Protein AF-A0AAF0E6B7-F1 (afdb_monomer_lite)

Radius of gyration: 55.44 Å; chains: 1; bounding box: 100×35×150 Å

pLDDT: mean 79.68, std 15.63, range [41.47, 98.25]

InterPro domains:
  IPR056790 Ribophorin II, C-terminal domain [PF25147] (157-245)

Sequence (251 aa):
MAARAVLVAVALLLCSIWSVAASLSYDVRDAKLTVSSFDGASRIRKSFDGKASIPSKPELLTLEADDVIKLSFSAVLSNGEKATGDFLPHQAWVVIGDATDKESSESVWPLRLPGACAIASRIASKLSESQRQKAEREDGFLPWPANQHTFQKEPWQSMPPKAVSLLAALAVLGLPWTVLLTIWQRIVKNVRAPKTMVTLFLVSVYALELGALLHWVGVAPWVVFPTMGVVAIGAVLTGRSALTPSLARSA

Secondary structure (DSSP, 8-state):
-HHHHHHHHHHHHHHHTT-------EEEEEEEEEEEETTS-EEEEEEE-SGGGS-SSPPPPP--TTEEEEEEEEEEETTS-B--GGGS-S--EEEE--SS-TTSPPEEEE---TTS---GGGSSS-----HHHHHIIIII-SPPP-PPP-PPPPGGGGSPPHHHHHHHHIIIIIHHHHHHHHHHHHHHTTPPPPPHHHHHHHHHHHHHHHHHHHHHHT--HHHHHHHHHHHHHHHHHHHHHHHSGGGTT--

Structure (mmCIF, N/CA/C/O backbone):
data_AF-A0AAF0E6B7-F1
#
_entry.id   AF-A0AAF0E6B7-F1
#
loop_
_atom_site.group_PDB
_atom_site.id
_atom_site.type_symbol
_atom_site.label_atom_id
_atom_site.label_alt_id
_atom_site.label_comp_id
_atom_site.label_asym_id
_atom_site.label_entity_id
_atom_site.label_seq_id
_atom_site.pdbx_PDB_ins_code
_atom_site.Cartn_x
_atom_site.Cartn_y
_atom_site.Cartn_z
_atom_site.occupancy
_atom_site.B_iso_or_equiv
_atom_site.auth_seq_id
_atom_site.auth_comp_id
_atom_site.auth_asym_id
_atom_site.auth_atom_id
_atom_site.pdbx_PDB_model_num
ATOM 1 N N . MET A 1 1 ? 0.253 -1.478 -98.242 1.00 54.31 1 MET A N 1
ATOM 2 C CA . MET A 1 1 ? 1.702 -1.792 -98.318 1.00 54.31 1 MET A CA 1
ATOM 3 C C . MET A 1 1 ? 2.607 -0.631 -97.890 1.00 54.31 1 MET A C 1
ATOM 5 O O . MET A 1 1 ? 3.608 -0.903 -97.246 1.00 54.31 1 MET A O 1
ATOM 9 N N . ALA A 1 2 ? 2.245 0.637 -98.132 1.00 55.81 2 ALA A N 1
ATOM 10 C CA . ALA A 1 2 ? 3.066 1.801 -97.761 1.00 55.81 2 ALA A CA 1
ATOM 11 C C . ALA A 1 2 ? 3.374 1.942 -96.249 1.00 55.81 2 ALA A C 1
ATOM 13 O O . ALA A 1 2 ? 4.504 2.240 -95.882 1.00 55.81 2 ALA A O 1
ATOM 14 N N . ALA A 1 3 ? 2.420 1.645 -95.357 1.00 53.09 3 ALA A N 1
ATOM 15 C CA . ALA A 1 3 ? 2.616 1.804 -93.907 1.00 53.09 3 ALA A CA 1
ATOM 16 C C . ALA A 1 3 ? 3.689 0.870 -93.306 1.00 53.09 3 ALA A C 1
ATOM 18 O O . ALA A 1 3 ? 4.376 1.243 -92.362 1.00 53.09 3 ALA A O 1
ATOM 19 N N . ARG A 1 4 ? 3.882 -0.328 -93.878 1.00 58.78 4 ARG A N 1
ATOM 20 C CA . ARG A 1 4 ? 4.932 -1.267 -93.443 1.00 58.78 4 ARG A CA 1
ATOM 21 C C . ARG A 1 4 ? 6.325 -0.828 -93.903 1.00 58.78 4 ARG A C 1
ATOM 23 O O . ARG A 1 4 ? 7.284 -1.025 -93.170 1.00 58.78 4 ARG A O 1
ATOM 30 N N . ALA A 1 5 ? 6.425 -0.192 -95.071 1.00 63.62 5 ALA A N 1
ATOM 31 C CA . ALA A 1 5 ? 7.688 0.334 -95.585 1.00 63.62 5 ALA A CA 1
ATOM 32 C C . ALA A 1 5 ? 8.184 1.541 -94.769 1.00 63.62 5 ALA A C 1
ATOM 34 O O . ALA A 1 5 ? 9.372 1.630 -94.475 1.00 63.62 5 ALA A O 1
ATOM 35 N N . VAL A 1 6 ? 7.276 2.421 -94.329 1.00 65.31 6 VAL A N 1
ATOM 36 C CA . VAL A 1 6 ? 7.622 3.579 -93.485 1.00 65.31 6 VAL A CA 1
ATOM 37 C C . VAL A 1 6 ? 8.095 3.141 -92.096 1.00 65.31 6 VAL A C 1
ATOM 39 O O . VAL A 1 6 ? 9.065 3.685 -91.582 1.00 65.31 6 VAL A O 1
ATOM 42 N N . LEU A 1 7 ? 7.474 2.115 -91.507 1.00 65.25 7 LEU A N 1
ATOM 43 C CA . LEU A 1 7 ? 7.840 1.630 -90.172 1.00 65.25 7 LEU A CA 1
ATOM 44 C C . LEU A 1 7 ? 9.206 0.917 -90.167 1.00 65.25 7 LEU A C 1
ATOM 46 O O . LEU A 1 7 ? 9.991 1.106 -89.242 1.00 65.25 7 LEU A O 1
ATOM 50 N N . VAL A 1 8 ? 9.533 0.178 -91.235 1.00 70.12 8 VAL A N 1
ATOM 51 C CA . VAL A 1 8 ? 10.868 -0.421 -91.426 1.00 70.12 8 VAL A CA 1
ATOM 52 C C . VAL A 1 8 ? 11.924 0.653 -91.708 1.00 70.12 8 VAL A C 1
ATOM 54 O O . VAL A 1 8 ? 13.017 0.582 -91.153 1.00 70.12 8 VAL A O 1
ATOM 57 N N . ALA A 1 9 ? 11.600 1.679 -92.501 1.00 65.88 9 ALA A N 1
ATOM 58 C CA . ALA A 1 9 ? 12.516 2.788 -92.761 1.00 65.88 9 ALA A CA 1
ATOM 59 C C . ALA A 1 9 ? 12.814 3.600 -91.489 1.00 65.88 9 ALA A C 1
ATOM 61 O O . ALA A 1 9 ? 13.973 3.906 -91.233 1.00 65.88 9 ALA A O 1
ATOM 62 N N . VAL A 1 10 ? 11.809 3.884 -90.653 1.00 65.12 10 VAL A N 1
ATOM 63 C CA . VAL A 1 10 ? 11.991 4.596 -89.373 1.00 65.12 10 VAL A CA 1
ATOM 64 C C . VAL A 1 10 ? 12.757 3.742 -88.357 1.00 65.12 10 VAL A C 1
ATOM 66 O O . VAL A 1 10 ? 13.621 4.271 -87.663 1.00 65.12 10 VAL A O 1
ATOM 69 N N . ALA A 1 11 ? 12.523 2.426 -88.307 1.00 62.50 11 ALA A N 1
ATOM 70 C CA . ALA A 1 11 ? 13.298 1.520 -87.455 1.00 62.50 11 ALA A CA 1
ATOM 71 C C . ALA A 1 11 ? 14.774 1.421 -87.889 1.00 62.50 11 ALA A C 1
ATOM 73 O O . ALA A 1 11 ? 15.662 1.435 -87.040 1.00 62.50 11 ALA A O 1
ATOM 74 N N . LEU A 1 12 ? 15.057 1.394 -89.198 1.00 60.84 12 LEU A N 1
ATOM 75 C CA . LEU A 1 12 ? 16.432 1.411 -89.714 1.00 60.84 12 LEU A CA 1
ATOM 76 C C . LEU A 1 12 ? 17.123 2.765 -89.482 1.00 60.84 12 LEU A C 1
ATOM 78 O O . LEU A 1 12 ? 18.307 2.793 -89.148 1.00 60.84 12 LEU A O 1
ATOM 82 N N . LEU A 1 13 ? 16.387 3.877 -89.577 1.00 56.88 13 LEU A N 1
ATOM 83 C CA . LEU A 1 13 ? 16.921 5.217 -89.311 1.00 56.88 13 LEU A CA 1
ATOM 84 C C . LEU A 1 13 ? 17.209 5.413 -87.810 1.00 56.88 13 LEU A C 1
ATOM 86 O O . LEU A 1 13 ? 18.259 5.945 -87.459 1.00 56.88 13 LEU A O 1
ATOM 90 N N . LEU A 1 14 ? 16.367 4.874 -86.920 1.00 54.94 14 LEU A N 1
ATOM 91 C CA . LEU A 1 14 ? 16.604 4.866 -85.468 1.00 54.94 14 LEU A CA 1
ATOM 92 C C . LEU A 1 14 ? 17.754 3.932 -85.048 1.00 54.94 14 LEU A C 1
ATOM 94 O O . LEU A 1 14 ? 18.519 4.293 -84.156 1.00 54.94 14 LEU A O 1
ATOM 98 N N . CYS A 1 15 ? 17.953 2.788 -85.715 1.00 52.72 15 CYS A N 1
ATOM 99 C CA . CYS A 1 15 ? 19.127 1.935 -85.478 1.00 52.72 15 CYS A CA 1
ATOM 100 C C . CYS A 1 15 ? 20.440 2.569 -85.967 1.00 52.72 15 CYS A C 1
ATOM 102 O O . CYS A 1 15 ? 21.490 2.307 -85.385 1.00 52.72 15 CYS A O 1
ATOM 104 N N . SER A 1 16 ? 20.404 3.431 -86.989 1.00 49.78 16 SER A N 1
ATOM 105 C CA . SER A 1 16 ? 21.610 4.100 -87.501 1.00 49.78 16 SER A CA 1
ATOM 106 C C . SER A 1 16 ? 22.120 5.255 -86.622 1.00 49.78 16 SER A C 1
ATOM 108 O O . SER A 1 16 ? 23.278 5.645 -86.742 1.00 49.78 16 SER A O 1
ATOM 110 N N . ILE A 1 17 ? 21.299 5.770 -85.696 1.00 50.00 17 ILE A N 1
ATOM 111 C CA . ILE A 1 17 ? 21.666 6.891 -84.804 1.00 50.00 17 ILE A CA 1
ATOM 112 C C . ILE A 1 17 ? 22.356 6.400 -83.510 1.00 50.00 17 ILE A C 1
ATOM 114 O O . ILE A 1 17 ? 22.902 7.192 -82.746 1.00 50.00 17 ILE A O 1
ATOM 118 N N . TRP A 1 18 ? 22.420 5.087 -83.270 1.00 43.53 18 TRP A N 1
ATOM 119 C CA . TRP A 1 18 ? 22.999 4.502 -82.050 1.00 43.53 18 TRP A CA 1
ATOM 120 C C . TRP A 1 18 ? 24.371 3.851 -82.222 1.00 43.53 18 TRP A C 1
ATOM 122 O O . TRP A 1 18 ? 24.821 3.094 -81.365 1.00 43.53 18 TRP A O 1
ATOM 132 N N . SER A 1 19 ? 25.077 4.131 -83.314 1.00 47.38 19 SER A N 1
ATOM 133 C CA . SER A 1 19 ? 26.361 3.474 -83.581 1.00 47.38 19 SER A CA 1
ATOM 134 C C . SER A 1 19 ? 27.439 4.426 -84.073 1.00 47.38 19 SER A C 1
ATOM 136 O O . SER A 1 19 ? 28.056 4.157 -85.090 1.00 47.38 19 SER A O 1
ATOM 138 N N . VAL A 1 20 ? 27.719 5.496 -83.322 1.00 46.72 20 VAL A N 1
ATOM 139 C CA . VAL A 1 20 ? 29.074 6.075 -83.256 1.00 46.72 20 VAL A CA 1
ATOM 140 C C . VAL A 1 20 ? 29.310 6.670 -81.862 1.00 46.72 20 VAL A C 1
ATOM 142 O O . VAL A 1 20 ? 29.343 7.879 -81.669 1.00 46.72 20 VAL A O 1
ATOM 145 N N . ALA A 1 21 ? 29.493 5.810 -80.865 1.00 41.47 21 ALA A N 1
ATOM 146 C CA . ALA A 1 21 ? 30.371 6.145 -79.752 1.00 41.47 21 ALA A CA 1
ATOM 147 C C . ALA A 1 21 ? 31.630 5.314 -79.973 1.00 41.47 21 ALA A C 1
ATOM 149 O O . ALA A 1 21 ? 31.697 4.150 -79.587 1.00 41.47 21 ALA A O 1
ATOM 150 N N . ALA A 1 22 ? 32.602 5.883 -80.686 1.00 46.22 22 ALA A N 1
ATOM 151 C CA . ALA A 1 22 ? 33.946 5.338 -80.678 1.00 46.22 22 ALA A CA 1
ATOM 152 C C . ALA A 1 22 ? 34.426 5.406 -79.224 1.00 46.22 22 ALA A C 1
ATOM 154 O O . ALA A 1 22 ? 34.788 6.472 -78.730 1.00 46.22 22 ALA A O 1
ATOM 155 N N . SER A 1 23 ? 34.349 4.286 -78.506 1.00 52.16 23 SER A N 1
ATOM 156 C CA . SER A 1 23 ? 34.924 4.171 -77.175 1.00 52.16 23 SER A CA 1
ATOM 157 C C . SER A 1 23 ? 36.441 4.197 -77.339 1.00 52.16 23 SER A C 1
ATOM 159 O O . SER A 1 23 ? 37.075 3.156 -77.513 1.00 52.16 23 SER A O 1
ATOM 161 N N . LEU A 1 24 ? 37.028 5.392 -77.347 1.00 60.34 24 LEU A N 1
ATOM 162 C CA . LEU A 1 24 ? 38.462 5.556 -77.148 1.00 60.34 24 LEU A CA 1
ATOM 163 C C . LEU A 1 24 ? 38.783 4.921 -75.791 1.00 60.34 24 LEU A C 1
ATOM 165 O O . LEU A 1 24 ? 38.364 5.421 -74.749 1.00 60.34 24 LEU A O 1
ATOM 169 N N . SER A 1 25 ? 39.452 3.767 -75.801 1.00 72.56 25 SER A N 1
ATOM 170 C CA . SER A 1 25 ? 39.858 3.118 -74.558 1.00 72.56 25 SER A CA 1
ATOM 171 C C . SER A 1 25 ? 41.093 3.819 -74.012 1.00 72.56 25 SER A C 1
ATOM 173 O O . SER A 1 25 ? 42.040 4.073 -74.761 1.00 72.56 25 SER A O 1
ATOM 175 N N . TYR A 1 26 ? 41.108 4.071 -72.710 1.00 80.44 26 TYR A N 1
ATOM 176 C CA . TYR A 1 26 ? 42.287 4.559 -72.012 1.00 80.44 26 TYR A CA 1
ATOM 177 C C . TYR A 1 26 ? 43.227 3.405 -71.668 1.00 80.44 26 TYR A C 1
ATOM 179 O O . TYR A 1 26 ? 42.793 2.353 -71.195 1.00 80.44 26 TYR A O 1
ATOM 187 N N . ASP A 1 27 ? 44.515 3.633 -71.870 1.00 84.31 27 ASP A N 1
ATOM 188 C CA . ASP A 1 27 ? 45.605 2.813 -71.364 1.00 84.31 27 ASP A CA 1
ATOM 189 C C . ASP A 1 27 ? 46.471 3.648 -70.408 1.00 84.31 27 ASP A C 1
ATOM 191 O O . ASP A 1 27 ? 46.497 4.881 -70.472 1.00 84.31 27 ASP A O 1
ATOM 195 N N . VAL A 1 28 ? 47.166 2.986 -69.488 1.00 81.81 28 VAL A N 1
ATOM 196 C CA . VAL A 1 28 ? 48.015 3.640 -68.484 1.00 81.81 28 VAL A CA 1
ATOM 197 C C . VAL A 1 28 ? 49.470 3.338 -68.809 1.00 81.81 28 VAL A C 1
ATOM 199 O O . VAL A 1 28 ? 49.849 2.172 -68.875 1.00 81.81 28 VAL A O 1
ATOM 202 N N . ARG A 1 29 ? 50.296 4.377 -68.976 1.00 82.88 29 ARG A N 1
ATOM 203 C CA . ARG A 1 29 ? 51.741 4.256 -69.227 1.00 82.88 29 ARG A CA 1
ATOM 204 C C . ARG A 1 29 ? 52.573 5.032 -68.219 1.00 82.88 29 ARG A C 1
ATOM 206 O O . ARG A 1 29 ? 52.095 5.988 -67.604 1.00 82.88 29 ARG A O 1
ATOM 213 N N . ASP A 1 30 ? 53.835 4.633 -68.086 1.00 82.00 30 ASP A N 1
ATOM 214 C CA . ASP A 1 30 ? 54.820 5.245 -67.189 1.00 82.00 30 ASP A CA 1
ATOM 215 C C . ASP A 1 30 ? 54.347 5.320 -65.724 1.00 82.00 30 ASP A C 1
ATOM 217 O O . ASP A 1 30 ? 54.675 6.268 -65.001 1.00 82.00 30 ASP A O 1
ATOM 221 N N . ALA A 1 31 ? 53.551 4.344 -65.275 1.00 83.12 31 ALA A N 1
ATOM 222 C CA . ALA A 1 31 ? 53.050 4.324 -63.911 1.00 83.12 31 ALA A CA 1
ATOM 223 C C . ALA A 1 31 ? 54.184 3.964 -62.947 1.00 83.12 31 ALA A C 1
ATOM 225 O O . ALA A 1 31 ? 54.844 2.940 -63.075 1.00 83.12 31 ALA A O 1
ATOM 226 N N . LYS A 1 32 ? 54.440 4.826 -61.971 1.00 86.12 32 LYS A N 1
ATOM 227 C CA . LYS A 1 32 ? 55.486 4.672 -60.965 1.00 86.12 32 LYS A CA 1
ATOM 228 C C . LYS A 1 32 ? 54.859 4.843 -59.597 1.00 86.12 32 LYS A C 1
ATOM 230 O O . LYS A 1 32 ? 54.241 5.871 -59.320 1.00 86.12 32 LYS A O 1
ATOM 235 N N . LEU A 1 33 ? 55.041 3.828 -58.765 1.00 85.31 33 LEU A N 1
ATOM 236 C CA . LEU A 1 33 ? 54.675 3.834 -57.361 1.00 85.31 33 LEU A CA 1
ATOM 237 C C . LEU A 1 33 ? 55.960 3.905 -56.543 1.00 85.31 33 LEU A C 1
ATOM 239 O O . LEU A 1 33 ? 56.803 3.008 -56.620 1.00 85.31 33 LEU A O 1
ATOM 243 N N . THR A 1 34 ? 56.099 4.972 -55.771 1.00 85.31 34 THR A N 1
ATOM 244 C CA . THR A 1 34 ? 57.217 5.170 -54.856 1.00 85.31 34 THR A CA 1
ATOM 245 C C . THR A 1 34 ? 56.679 5.322 -53.444 1.00 85.31 34 THR A C 1
ATOM 247 O O . THR A 1 34 ? 55.776 6.122 -53.219 1.00 85.31 34 THR A O 1
ATOM 250 N N . VAL A 1 35 ? 57.255 4.588 -52.501 1.00 85.44 35 VAL A N 1
ATOM 251 C CA . VAL A 1 35 ? 57.046 4.791 -51.066 1.00 85.44 35 VAL A CA 1
ATOM 252 C C . VAL A 1 35 ? 58.354 5.320 -50.499 1.00 85.44 35 VAL A C 1
ATOM 254 O O . VAL A 1 35 ? 59.407 4.688 -50.646 1.00 85.44 35 VAL A O 1
ATOM 257 N N . SER A 1 36 ? 58.305 6.509 -49.917 1.00 85.69 36 SER A N 1
ATOM 258 C CA . SER A 1 36 ? 59.448 7.172 -49.290 1.00 85.69 36 SER A CA 1
ATOM 259 C C . SER A 1 36 ? 59.114 7.516 -47.853 1.00 85.69 36 SER A C 1
ATOM 261 O O . SER A 1 36 ? 58.037 8.042 -47.618 1.00 85.69 36 SER A O 1
ATOM 263 N N . SER A 1 37 ? 60.041 7.300 -46.927 1.00 81.50 37 SER A N 1
ATOM 264 C CA . SER A 1 37 ? 59.898 7.818 -45.563 1.00 81.50 37 SER A CA 1
ATOM 265 C C . SER A 1 37 ? 59.829 9.350 -45.586 1.00 81.50 37 SER A C 1
ATOM 267 O O . SER A 1 37 ? 60.362 9.978 -46.510 1.00 81.50 37 SER A O 1
ATOM 269 N N . PHE A 1 38 ? 59.236 9.956 -44.560 1.00 79.00 38 PHE A N 1
ATOM 270 C CA . PHE A 1 38 ? 59.234 11.406 -44.351 1.00 79.00 38 PHE A CA 1
ATOM 271 C C . PHE A 1 38 ? 60.641 12.033 -44.451 1.00 79.00 38 PHE A C 1
ATOM 273 O O . PHE A 1 38 ? 60.796 13.117 -45.010 1.00 79.00 38 PHE A O 1
ATOM 280 N N . ASP A 1 39 ? 61.679 11.298 -44.038 1.00 77.88 39 ASP A N 1
ATOM 281 C CA . ASP A 1 39 ? 63.090 11.710 -44.120 1.00 77.88 39 ASP A CA 1
ATOM 282 C C . ASP A 1 39 ? 63.664 11.739 -45.556 1.00 77.88 39 ASP A C 1
ATOM 284 O O . ASP A 1 39 ? 64.846 12.012 -45.766 1.00 77.88 39 ASP A O 1
ATOM 288 N N . GLY A 1 40 ? 62.854 11.427 -46.573 1.00 70.56 40 GLY A N 1
ATOM 289 C CA . GLY A 1 40 ? 63.239 11.447 -47.988 1.00 70.56 40 GLY A CA 1
ATOM 290 C C . GLY A 1 40 ? 63.919 10.168 -48.488 1.00 70.56 40 GLY A C 1
ATOM 291 O O . GLY A 1 40 ? 64.207 10.053 -49.682 1.00 70.56 40 GLY A O 1
ATOM 292 N N . ALA A 1 41 ? 64.140 9.178 -47.618 1.00 75.00 41 ALA A N 1
ATOM 293 C CA . ALA A 1 41 ? 64.667 7.874 -48.009 1.00 75.00 41 ALA A CA 1
ATOM 294 C C . ALA A 1 41 ? 63.605 7.068 -48.781 1.00 75.00 41 ALA A C 1
ATOM 296 O O . ALA A 1 41 ? 62.556 6.713 -48.239 1.00 75.00 41 ALA A O 1
ATOM 297 N N . SER A 1 42 ? 63.865 6.758 -50.055 1.00 74.75 42 SER A N 1
ATOM 298 C CA . SER A 1 42 ? 62.984 5.899 -50.855 1.00 74.75 42 SER A CA 1
ATOM 299 C C . SER A 1 42 ? 63.129 4.438 -50.428 1.00 74.75 42 SER A C 1
ATOM 301 O O . SER A 1 42 ? 64.214 3.873 -50.577 1.00 74.75 42 SER A O 1
ATOM 303 N N . ARG A 1 43 ? 62.046 3.817 -49.949 1.00 77.00 43 ARG A N 1
ATOM 304 C CA . ARG A 1 43 ? 62.029 2.408 -49.522 1.00 77.00 43 ARG A CA 1
ATOM 305 C C . ARG A 1 43 ? 61.621 1.469 -50.651 1.00 77.00 43 ARG A C 1
ATOM 307 O O . ARG A 1 43 ? 62.238 0.429 -50.848 1.00 77.00 43 ARG A O 1
ATOM 314 N N . ILE A 1 44 ? 60.591 1.841 -51.412 1.00 81.69 44 ILE A N 1
ATOM 315 C CA . ILE A 1 44 ? 60.036 1.005 -52.482 1.00 81.69 44 ILE A CA 1
ATOM 316 C C . ILE A 1 44 ? 59.850 1.862 -53.726 1.00 81.69 44 ILE A C 1
ATOM 318 O O . ILE A 1 44 ? 59.293 2.955 -53.654 1.00 81.69 44 ILE A O 1
ATOM 322 N N . ARG A 1 45 ? 60.292 1.358 -54.880 1.00 85.06 45 ARG A N 1
ATOM 323 C CA . ARG A 1 45 ? 60.056 1.978 -56.185 1.00 85.06 45 ARG A CA 1
ATOM 324 C C . ARG A 1 45 ? 59.691 0.900 -57.195 1.00 85.06 45 ARG A C 1
ATOM 326 O O . ARG A 1 45 ? 60.517 0.047 -57.505 1.00 85.06 45 ARG A O 1
ATOM 333 N N . LYS A 1 46 ? 58.468 0.955 -57.717 1.00 84.88 46 LYS A N 1
ATOM 334 C CA . LYS A 1 46 ? 57.969 0.049 -58.759 1.00 84.88 46 LYS A CA 1
ATOM 335 C C . LYS A 1 46 ? 57.529 0.857 -59.970 1.00 84.88 46 LYS A C 1
ATOM 337 O O . LYS A 1 46 ? 56.859 1.877 -59.818 1.00 84.88 46 LYS A O 1
ATOM 342 N N . SER A 1 47 ? 57.937 0.423 -61.155 1.00 85.06 47 SER A N 1
ATOM 343 C CA . SER A 1 47 ? 57.571 1.032 -62.434 1.00 85.06 47 SER A CA 1
ATOM 344 C C . SER A 1 47 ? 56.820 0.030 -63.298 1.00 85.06 47 SER A C 1
ATOM 346 O O . SER A 1 47 ? 57.204 -1.134 -63.375 1.00 85.06 47 SER A O 1
ATOM 348 N N . PHE A 1 48 ? 55.771 0.513 -63.948 1.00 84.56 48 PHE A N 1
ATOM 349 C CA . PHE A 1 48 ? 54.856 -0.239 -64.784 1.00 84.56 48 PHE A CA 1
ATOM 350 C C . PHE A 1 48 ? 54.707 0.512 -66.112 1.00 84.56 48 PHE A C 1
ATOM 352 O O . PHE A 1 48 ? 54.217 1.644 -66.150 1.00 84.56 48 PHE A O 1
ATOM 359 N N . ASP A 1 49 ? 55.140 -0.115 -67.202 1.00 77.25 49 ASP A N 1
ATOM 360 C CA . ASP A 1 49 ? 55.198 0.511 -68.530 1.00 77.25 49 ASP A CA 1
ATOM 361 C C . ASP A 1 49 ? 53.896 0.337 -69.337 1.00 77.25 49 ASP A C 1
ATOM 363 O O . ASP A 1 49 ? 53.756 0.878 -70.434 1.00 77.25 49 ASP A O 1
ATOM 367 N N . GLY A 1 50 ? 52.913 -0.387 -68.791 1.00 75.12 50 GLY A N 1
ATOM 368 C CA . GLY A 1 50 ? 51.616 -0.609 -69.432 1.00 75.12 50 GLY A CA 1
ATOM 369 C C . GLY A 1 50 ? 50.692 -1.544 -68.652 1.00 75.12 50 GLY A C 1
ATOM 370 O O . GLY A 1 50 ? 51.124 -2.210 -67.707 1.00 75.12 50 GLY A O 1
ATOM 371 N N . LYS A 1 51 ? 49.435 -1.681 -69.093 1.00 75.25 51 LYS A N 1
ATOM 372 C CA . LYS A 1 51 ? 48.431 -2.580 -68.484 1.00 75.25 51 LYS A CA 1
ATOM 373 C C . LYS A 1 51 ? 48.910 -4.027 -68.295 1.00 75.25 51 LYS A C 1
ATOM 375 O O . LYS A 1 51 ? 48.557 -4.655 -67.306 1.00 75.25 51 LYS A O 1
ATOM 380 N N . ALA A 1 52 ? 49.741 -4.541 -69.203 1.00 73.44 52 ALA A N 1
ATOM 381 C CA . ALA A 1 52 ? 50.297 -5.896 -69.121 1.00 73.44 52 ALA A CA 1
ATOM 382 C C . ALA A 1 52 ? 51.328 -6.084 -67.990 1.00 73.44 52 ALA A C 1
ATOM 384 O O . ALA A 1 52 ? 51.561 -7.207 -67.558 1.00 73.44 52 ALA A O 1
ATOM 385 N N . SER A 1 53 ? 51.943 -4.996 -67.514 1.00 76.31 53 SER A N 1
ATOM 386 C CA . SER A 1 53 ? 52.919 -5.026 -66.414 1.00 76.31 53 SER A CA 1
ATOM 387 C C . SER A 1 53 ? 52.276 -4.900 -65.029 1.00 76.31 53 SER A C 1
ATOM 389 O O . SER A 1 53 ? 52.939 -5.140 -64.023 1.00 76.31 53 SER A O 1
ATOM 391 N N . ILE A 1 54 ? 50.990 -4.541 -64.966 1.00 78.25 54 ILE A N 1
ATOM 392 C CA . ILE A 1 54 ? 50.248 -4.424 -63.711 1.00 78.25 54 ILE A CA 1
ATOM 393 C C . ILE A 1 54 ? 49.823 -5.834 -63.275 1.00 78.25 54 ILE A C 1
ATOM 395 O O . ILE A 1 54 ? 49.159 -6.532 -64.048 1.00 78.25 54 ILE A O 1
ATOM 399 N N . PRO A 1 55 ? 50.182 -6.282 -62.059 1.00 77.44 55 PRO A N 1
ATOM 400 C CA . PRO A 1 55 ? 49.808 -7.608 -61.593 1.00 77.44 55 PRO A CA 1
ATOM 401 C C . PRO A 1 55 ? 48.284 -7.718 -61.462 1.00 77.44 55 PRO A C 1
ATOM 403 O O . PRO A 1 55 ? 47.617 -6.828 -60.941 1.00 77.44 55 PRO A O 1
ATOM 406 N N . SER A 1 56 ? 47.723 -8.840 -61.917 1.00 74.50 56 SER A N 1
ATOM 407 C CA . SER A 1 56 ? 46.279 -9.112 -61.857 1.00 74.50 56 SER A CA 1
ATOM 408 C C . SER A 1 56 ? 45.754 -9.340 -60.435 1.00 74.50 56 SER A C 1
ATOM 410 O O . SER A 1 56 ? 44.546 -9.307 -60.213 1.00 74.50 56 SER A O 1
ATOM 412 N N . LYS A 1 57 ? 46.654 -9.563 -59.470 1.00 77.06 57 LYS A N 1
ATOM 413 C CA . LYS A 1 57 ? 46.356 -9.612 -58.037 1.00 77.06 57 LYS A CA 1
ATOM 414 C C . LYS A 1 57 ? 47.074 -8.456 -57.332 1.00 77.06 57 LYS A C 1
ATOM 416 O O . LYS A 1 57 ? 48.262 -8.266 -57.597 1.00 77.06 57 LYS A O 1
ATOM 421 N N . PRO A 1 58 ? 46.393 -7.712 -56.442 1.00 72.94 58 PRO A N 1
ATOM 422 C CA . PRO A 1 58 ? 47.022 -6.644 -55.677 1.00 72.94 58 PRO A CA 1
ATOM 423 C C . PRO A 1 58 ? 48.078 -7.231 -54.736 1.00 72.94 58 PRO A C 1
ATOM 425 O O . PRO A 1 58 ? 47.846 -8.237 -54.066 1.00 72.94 58 PRO A O 1
ATOM 428 N N . GLU A 1 59 ? 49.252 -6.613 -54.712 1.00 74.88 59 GLU A N 1
ATOM 429 C CA . GLU A 1 59 ? 50.335 -6.985 -53.808 1.00 74.88 59 GLU A CA 1
ATOM 430 C C . GLU A 1 59 ? 50.180 -6.230 -52.487 1.00 74.88 59 GLU A C 1
ATOM 432 O O . GLU A 1 59 ? 49.912 -5.028 -52.485 1.00 74.88 59 GLU A O 1
ATOM 437 N N . LEU A 1 60 ? 50.358 -6.931 -51.366 1.00 75.56 60 LEU A N 1
ATOM 438 C CA . LEU A 1 60 ? 50.287 -6.315 -50.048 1.00 75.56 60 LEU A CA 1
ATOM 439 C C . LEU A 1 60 ? 51.544 -5.477 -49.798 1.00 75.56 60 LEU A C 1
ATOM 441 O O . LEU A 1 60 ? 52.656 -6.005 -49.796 1.00 75.56 60 LEU A O 1
ATOM 445 N N . LEU A 1 61 ? 51.361 -4.179 -49.571 1.00 74.94 61 LEU A N 1
ATOM 446 C CA . LEU A 1 61 ? 52.433 -3.264 -49.192 1.00 74.94 61 LEU A CA 1
ATOM 447 C C . LEU A 1 61 ? 52.326 -2.969 -47.697 1.00 74.94 61 LEU A C 1
ATOM 449 O O . LEU A 1 61 ? 51.294 -2.498 -47.228 1.00 74.94 61 LEU A O 1
ATOM 453 N N . THR A 1 62 ? 53.394 -3.243 -46.953 1.00 78.69 62 THR A N 1
ATOM 454 C CA . THR A 1 62 ? 53.516 -2.852 -45.545 1.00 78.69 62 THR A CA 1
ATOM 455 C C . THR A 1 62 ? 53.942 -1.390 -45.475 1.00 78.69 62 THR A C 1
ATOM 457 O O . THR A 1 62 ? 55.021 -1.053 -45.964 1.00 78.69 62 THR A O 1
ATOM 460 N N . LEU A 1 63 ? 53.095 -0.541 -44.896 1.00 78.44 63 LEU A N 1
ATOM 461 C CA . LEU A 1 63 ? 53.345 0.889 -44.714 1.00 78.44 63 LEU A CA 1
ATOM 462 C C . LEU A 1 63 ? 53.644 1.177 -43.241 1.00 78.44 63 LEU A C 1
ATOM 464 O O . LEU A 1 63 ? 52.977 0.635 -42.358 1.00 78.44 63 LEU A O 1
ATOM 468 N N . GLU A 1 64 ? 54.629 2.030 -42.980 1.00 80.25 64 GLU A N 1
ATOM 469 C CA . GLU A 1 64 ? 54.877 2.606 -41.655 1.00 80.25 64 GLU A CA 1
ATOM 470 C C . GLU A 1 64 ? 54.127 3.937 -41.481 1.00 80.25 64 GLU A C 1
ATOM 472 O O . GLU A 1 64 ? 53.648 4.534 -42.444 1.00 80.25 64 GLU A O 1
ATOM 477 N N . ALA A 1 65 ? 54.017 4.416 -40.237 1.00 79.12 65 ALA A N 1
ATOM 478 C CA . ALA A 1 65 ? 53.239 5.614 -39.903 1.00 79.12 65 ALA A CA 1
ATOM 479 C C . ALA A 1 65 ? 53.720 6.893 -40.622 1.00 79.12 65 ALA A C 1
ATOM 481 O O . ALA A 1 65 ? 52.904 7.766 -40.911 1.00 79.12 65 ALA A O 1
ATOM 482 N N . ASP A 1 66 ? 55.014 6.971 -40.946 1.00 82.06 66 ASP A N 1
ATOM 483 C CA . ASP A 1 66 ? 55.656 8.146 -41.549 1.00 82.06 66 ASP A CA 1
ATOM 484 C C . ASP A 1 66 ? 55.966 7.966 -43.049 1.00 82.06 66 ASP A C 1
ATOM 486 O O . ASP A 1 66 ? 56.739 8.730 -43.637 1.00 82.06 66 ASP A O 1
ATOM 490 N N . ASP A 1 67 ? 55.376 6.954 -43.694 1.00 80.94 67 ASP A N 1
ATOM 491 C CA . ASP A 1 67 ? 55.580 6.705 -45.119 1.00 80.94 67 ASP A CA 1
ATOM 492 C C . ASP A 1 67 ? 54.741 7.647 -46.002 1.00 80.94 67 ASP A C 1
ATOM 494 O O . ASP A 1 67 ? 53.528 7.808 -45.867 1.00 80.94 67 ASP A O 1
ATOM 498 N N . VAL A 1 68 ? 55.403 8.230 -46.997 1.00 80.94 68 VAL A N 1
ATOM 499 C CA . VAL A 1 68 ? 54.826 9.070 -48.046 1.00 80.94 68 VAL A CA 1
ATOM 500 C C . VAL A 1 68 ? 54.696 8.254 -49.329 1.00 80.94 68 VAL A C 1
ATOM 502 O O . VAL A 1 68 ? 55.687 7.815 -49.920 1.00 80.94 68 VAL A O 1
ATOM 505 N N . ILE A 1 69 ? 53.460 8.092 -49.803 1.00 83.44 69 ILE A N 1
ATOM 506 C CA . ILE A 1 69 ? 53.154 7.387 -51.051 1.00 83.44 69 ILE A CA 1
ATOM 507 C C . ILE A 1 69 ? 53.081 8.389 -52.201 1.00 83.44 69 ILE A C 1
ATOM 509 O O . ILE A 1 69 ? 52.285 9.328 -52.195 1.00 83.44 69 ILE A O 1
ATOM 513 N N . LYS A 1 70 ? 53.885 8.155 -53.235 1.00 84.31 70 LYS A N 1
ATOM 514 C CA . LYS A 1 70 ? 53.880 8.917 -54.480 1.00 84.31 70 LYS A CA 1
ATOM 515 C C . LYS A 1 70 ? 53.507 8.006 -55.640 1.00 84.31 70 LYS A C 1
ATOM 517 O O . LYS A 1 70 ? 54.273 7.126 -56.025 1.00 84.31 70 LYS A O 1
ATOM 522 N N . LEU A 1 71 ? 52.348 8.272 -56.228 1.00 84.94 71 LEU A N 1
ATOM 523 C CA . LEU A 1 71 ? 51.883 7.634 -57.452 1.00 84.94 71 LEU A CA 1
ATOM 524 C C . LEU A 1 71 ? 51.966 8.641 -58.603 1.00 84.94 71 LEU A C 1
ATOM 526 O O . LEU A 1 71 ? 51.411 9.735 -58.519 1.00 84.94 71 LEU A O 1
ATOM 530 N N . SER A 1 72 ? 52.650 8.279 -59.683 1.00 84.19 72 SER A N 1
ATOM 531 C CA . SER A 1 72 ? 52.686 9.070 -60.918 1.00 84.19 72 SER A CA 1
ATOM 532 C C . SER A 1 72 ? 52.392 8.174 -62.1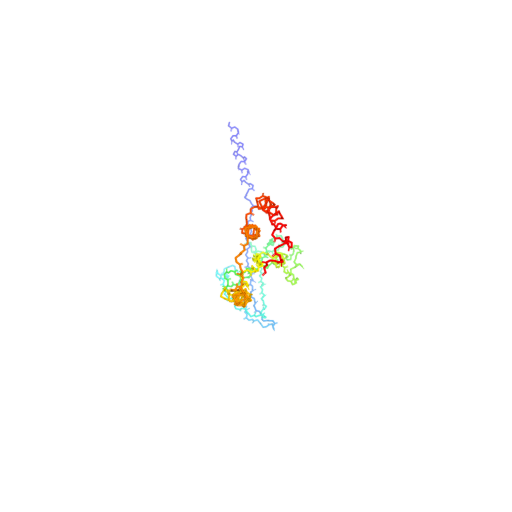04 1.00 84.19 72 SER A C 1
ATOM 534 O O . SER A 1 72 ? 53.027 7.138 -62.221 1.00 84.19 72 SER A O 1
ATOM 536 N N . PHE A 1 73 ? 51.486 8.563 -62.990 1.00 85.44 73 PHE A N 1
ATOM 537 C CA . PHE A 1 73 ? 51.166 7.808 -64.200 1.00 85.44 73 PHE A CA 1
ATOM 538 C C . PHE A 1 73 ? 50.755 8.763 -65.319 1.00 85.44 73 PHE A C 1
ATOM 540 O O . PHE A 1 73 ? 50.448 9.930 -65.067 1.00 85.44 73 PHE A O 1
ATOM 547 N N . SER A 1 74 ? 50.740 8.265 -66.552 1.00 83.56 74 SER A N 1
ATOM 548 C CA . SER A 1 74 ? 50.214 8.982 -67.711 1.00 83.56 74 SER A CA 1
ATOM 549 C C . SER A 1 74 ? 49.078 8.191 -68.354 1.00 83.56 74 SER A C 1
ATOM 551 O O . SER A 1 74 ? 49.176 6.977 -68.529 1.00 83.56 74 SER A O 1
ATOM 553 N N . ALA A 1 75 ? 47.981 8.877 -68.674 1.00 83.62 75 ALA A N 1
ATOM 554 C CA . ALA A 1 75 ? 46.880 8.299 -69.432 1.00 83.62 75 ALA A CA 1
ATOM 555 C C . ALA A 1 75 ? 47.152 8.471 -70.933 1.00 83.62 75 ALA A C 1
ATOM 557 O O . ALA A 1 75 ? 47.472 9.570 -71.399 1.00 83.62 75 ALA A O 1
ATOM 558 N N . VAL A 1 76 ? 47.033 7.382 -71.682 1.00 84.25 76 VAL A N 1
ATOM 559 C CA . VAL A 1 76 ? 47.267 7.310 -73.127 1.00 84.25 76 VAL A CA 1
ATOM 560 C C . VAL A 1 76 ? 45.996 6.781 -73.783 1.00 84.25 76 VAL A C 1
ATOM 562 O O . VAL A 1 76 ? 45.305 5.930 -73.229 1.00 84.25 76 VAL A O 1
ATOM 565 N N . LEU A 1 77 ? 45.641 7.317 -74.941 1.00 83.81 77 LEU A N 1
ATOM 566 C CA . LEU A 1 77 ? 44.485 6.878 -75.718 1.00 83.81 77 LEU A CA 1
ATOM 567 C C . LEU A 1 77 ? 44.846 5.634 -76.542 1.00 83.81 77 LEU A C 1
ATOM 569 O O . LEU A 1 77 ? 46.014 5.361 -76.815 1.00 83.81 77 LEU A O 1
ATOM 573 N N . SER A 1 78 ? 43.841 4.891 -77.005 1.00 79.00 78 SER A N 1
ATOM 574 C CA . SER A 1 78 ? 44.039 3.706 -77.864 1.00 79.00 78 SER A CA 1
ATOM 575 C C . SER A 1 78 ? 44.852 3.955 -79.151 1.00 79.00 78 SER A C 1
ATOM 577 O O . SER A 1 78 ? 45.386 3.009 -79.722 1.00 79.00 78 SER A O 1
ATOM 579 N N . ASN A 1 79 ? 44.991 5.212 -79.589 1.00 75.75 79 ASN A N 1
ATOM 580 C CA . ASN A 1 79 ? 45.819 5.623 -80.729 1.00 75.75 79 ASN A CA 1
ATOM 581 C C . ASN A 1 79 ? 47.313 5.827 -80.373 1.00 75.75 79 ASN A C 1
ATOM 583 O O . ASN A 1 79 ? 48.108 6.148 -81.251 1.00 75.75 79 ASN A O 1
ATOM 587 N N . GLY A 1 80 ? 47.703 5.641 -79.106 1.00 75.06 80 GLY A N 1
ATOM 588 C CA . GLY A 1 80 ? 49.071 5.826 -78.615 1.00 75.06 80 GLY A CA 1
ATOM 589 C C . GLY A 1 80 ? 49.426 7.265 -78.226 1.00 75.06 80 GLY A C 1
ATOM 590 O O . GLY A 1 80 ? 50.537 7.503 -77.748 1.00 75.06 80 GLY A O 1
ATOM 591 N N . GLU A 1 81 ? 48.504 8.217 -78.380 1.00 81.00 81 GLU A N 1
ATOM 592 C CA . GLU A 1 81 ? 48.711 9.617 -78.004 1.00 81.00 81 GLU A CA 1
ATOM 593 C C . GLU A 1 81 ? 48.380 9.861 -76.527 1.00 81.00 81 GLU A C 1
ATOM 595 O O . GLU A 1 81 ? 47.488 9.238 -75.946 1.00 81.00 81 GLU A O 1
ATOM 600 N N . LYS A 1 82 ? 49.099 10.792 -75.891 1.00 80.44 82 LYS A N 1
ATOM 601 C CA . LYS A 1 82 ? 48.820 11.184 -74.503 1.00 80.44 82 LYS A CA 1
ATOM 602 C C . LYS A 1 82 ? 47.467 11.889 -74.428 1.00 80.44 82 LYS A C 1
ATOM 604 O O . LYS A 1 82 ? 47.226 12.842 -75.168 1.00 80.44 82 LYS A O 1
ATOM 609 N N . ALA A 1 83 ? 46.620 11.459 -73.497 1.00 76.62 83 ALA A N 1
ATOM 610 C CA . ALA A 1 83 ? 45.330 12.090 -73.263 1.00 76.62 83 ALA A CA 1
ATOM 611 C C . ALA A 1 83 ? 45.546 13.533 -72.776 1.00 76.62 83 ALA A C 1
ATOM 613 O O . ALA A 1 83 ? 46.071 13.758 -71.684 1.00 76.62 83 ALA A O 1
ATOM 614 N N . THR A 1 84 ? 45.177 14.514 -73.598 1.00 75.75 84 THR A N 1
ATOM 615 C CA . THR A 1 84 ? 45.266 15.943 -73.270 1.00 75.75 84 THR A CA 1
ATOM 616 C C . THR A 1 84 ? 43.955 16.651 -73.617 1.00 75.75 84 THR A C 1
ATOM 618 O O . THR A 1 84 ? 43.220 16.212 -74.500 1.00 75.75 84 THR A O 1
ATOM 621 N N . GLY A 1 85 ? 43.642 17.728 -72.886 1.00 74.38 85 GLY A N 1
ATOM 622 C CA . GLY A 1 85 ? 42.439 18.541 -73.099 1.00 74.38 85 GLY A CA 1
ATOM 623 C C . GLY A 1 85 ? 41.139 17.755 -72.915 1.00 74.38 85 GLY A C 1
ATOM 624 O O . GLY A 1 85 ? 40.934 17.119 -71.882 1.00 74.38 85 GLY A O 1
ATOM 625 N N . ASP A 1 86 ? 40.288 17.785 -73.939 1.00 71.19 86 ASP A N 1
ATOM 626 C CA . ASP A 1 86 ? 38.942 17.189 -73.944 1.00 71.19 86 ASP A CA 1
ATOM 627 C C . ASP A 1 86 ? 38.947 15.658 -73.860 1.00 71.19 86 ASP A C 1
ATOM 629 O O . ASP A 1 86 ? 37.930 15.041 -73.553 1.00 71.19 86 ASP A O 1
ATOM 633 N N . PHE A 1 87 ? 40.102 15.036 -74.099 1.00 74.31 87 PHE A N 1
ATOM 634 C CA . PHE A 1 87 ? 40.270 13.592 -73.998 1.00 74.31 87 PHE A CA 1
ATOM 635 C C . PHE A 1 87 ? 40.704 13.134 -72.605 1.00 74.31 87 PHE A C 1
ATOM 637 O O . PHE A 1 87 ? 40.985 11.951 -72.426 1.00 74.31 87 PHE A O 1
ATOM 644 N N . LEU A 1 88 ? 40.778 14.019 -71.607 1.00 77.12 88 LEU A N 1
ATOM 645 C CA . LEU A 1 88 ? 41.002 13.606 -70.221 1.00 77.12 88 LEU A CA 1
ATOM 646 C C . LEU A 1 88 ? 39.776 12.861 -69.669 1.00 77.12 88 LEU A C 1
ATOM 648 O O . LEU A 1 88 ? 38.640 13.220 -69.980 1.00 77.12 88 LEU A O 1
ATOM 652 N N . PRO A 1 89 ? 39.976 11.839 -68.819 1.00 75.38 89 PRO A N 1
ATOM 653 C CA . PRO A 1 89 ? 38.857 11.155 -68.191 1.00 75.38 89 PRO A CA 1
ATOM 654 C C . PRO A 1 89 ? 38.058 12.144 -67.337 1.00 75.38 89 PRO A C 1
ATOM 656 O O . PRO A 1 89 ? 38.626 12.912 -66.565 1.00 75.38 89 PRO A O 1
ATOM 659 N N . HIS A 1 90 ? 36.730 12.100 -67.431 1.00 73.25 90 HIS A N 1
ATOM 660 C CA . HIS A 1 90 ? 35.866 12.979 -66.636 1.00 73.25 90 HIS A CA 1
ATOM 661 C C . HIS A 1 90 ? 36.025 12.766 -65.127 1.00 73.25 90 HIS A C 1
ATOM 663 O O . HIS A 1 90 ? 35.822 13.692 -64.341 1.00 73.25 90 HIS A O 1
ATOM 669 N N . GLN A 1 91 ? 36.354 11.542 -64.716 1.00 78.75 91 GLN A N 1
ATOM 670 C CA . GLN A 1 91 ? 36.489 11.153 -63.321 1.00 78.75 91 GLN A CA 1
ATOM 671 C C . GLN A 1 91 ? 37.650 10.171 -63.181 1.00 78.75 91 GLN A C 1
ATOM 673 O O . GLN A 1 91 ? 37.733 9.185 -63.909 1.00 78.75 91 GLN A O 1
ATOM 678 N N . ALA A 1 92 ? 38.550 10.453 -62.244 1.00 81.38 92 ALA A N 1
ATOM 679 C CA . ALA A 1 92 ? 39.654 9.575 -61.890 1.00 81.38 92 ALA A CA 1
ATOM 680 C C . ALA A 1 92 ? 39.832 9.605 -60.373 1.00 81.38 92 ALA A C 1
ATOM 682 O O . ALA A 1 92 ? 39.905 10.684 -59.776 1.00 81.38 92 ALA A O 1
ATOM 683 N N . TRP A 1 93 ? 39.878 8.433 -59.748 1.00 84.56 93 TRP A N 1
ATOM 684 C CA . TRP A 1 93 ? 39.985 8.291 -58.299 1.00 84.56 93 TRP A CA 1
ATOM 685 C C . TRP A 1 93 ? 41.087 7.291 -57.961 1.00 84.56 93 TRP A C 1
ATOM 687 O O . TRP A 1 93 ? 41.344 6.359 -58.722 1.00 84.56 93 TRP A O 1
ATOM 697 N N . VAL A 1 94 ? 41.726 7.481 -56.814 1.00 84.69 94 VAL A N 1
ATOM 698 C CA . VAL A 1 94 ? 42.621 6.501 -56.201 1.00 84.69 94 VAL A CA 1
ATOM 699 C C . VAL A 1 94 ? 41.857 5.850 -55.062 1.00 84.69 94 VAL A C 1
ATOM 701 O O . VAL A 1 94 ? 41.361 6.549 -54.184 1.00 84.69 94 VAL A O 1
ATOM 704 N N . VAL A 1 95 ? 41.744 4.526 -55.087 1.00 83.19 95 VAL A N 1
ATOM 705 C CA . VAL A 1 95 ? 41.100 3.757 -54.021 1.00 83.19 95 VAL A CA 1
ATOM 706 C C . VAL A 1 95 ? 42.187 3.063 -53.216 1.00 83.19 95 VAL A C 1
ATOM 708 O O . VAL A 1 95 ? 43.025 2.365 -53.787 1.00 83.19 95 VAL A O 1
ATOM 711 N N . ILE A 1 96 ? 42.188 3.282 -51.906 1.00 81.38 96 ILE A N 1
ATOM 712 C CA . ILE A 1 96 ? 43.085 2.614 -50.965 1.00 81.38 96 ILE A CA 1
ATOM 713 C C . ILE A 1 96 ? 42.203 1.816 -50.008 1.00 81.38 96 ILE A C 1
ATOM 715 O O . ILE A 1 96 ? 41.372 2.395 -49.303 1.00 81.38 96 ILE A O 1
ATOM 719 N N . GLY A 1 97 ? 42.378 0.497 -50.018 1.00 77.44 97 GLY A N 1
ATOM 720 C CA . GLY A 1 97 ? 41.722 -0.433 -49.105 1.00 77.44 97 GLY A CA 1
ATOM 721 C C . GLY A 1 97 ? 42.744 -1.098 -48.188 1.00 77.44 97 GLY A C 1
ATOM 722 O O . GLY A 1 97 ? 43.883 -1.334 -48.599 1.00 77.44 97 GLY A O 1
ATOM 723 N N . ASP A 1 98 ? 42.334 -1.396 -46.959 1.00 76.00 98 ASP A N 1
ATOM 724 C CA . ASP A 1 98 ? 43.108 -2.233 -46.049 1.00 76.00 98 ASP A CA 1
ATOM 725 C C . ASP A 1 98 ? 42.835 -3.705 -46.381 1.00 76.00 98 ASP A C 1
ATOM 727 O O . ASP A 1 98 ? 41.692 -4.146 -46.488 1.00 76.00 98 ASP A O 1
ATOM 731 N N . ALA A 1 99 ? 43.895 -4.480 -46.589 1.00 67.00 99 ALA A N 1
ATOM 732 C CA . ALA A 1 99 ? 43.772 -5.890 -46.937 1.00 67.00 99 ALA A CA 1
ATOM 733 C C . ALA A 1 99 ? 43.489 -6.788 -45.723 1.00 67.00 99 ALA A C 1
ATOM 735 O O . ALA A 1 99 ? 43.117 -7.951 -45.904 1.00 67.00 99 ALA A O 1
ATOM 736 N N . THR A 1 100 ? 43.719 -6.292 -44.503 1.00 67.19 100 THR A N 1
ATOM 737 C CA . THR A 1 100 ? 43.579 -7.079 -43.270 1.00 67.19 100 THR A CA 1
ATOM 738 C C . THR A 1 100 ? 42.141 -7.143 -42.768 1.00 67.19 100 THR A C 1
ATOM 740 O O . THR A 1 100 ? 41.761 -8.139 -42.151 1.00 67.19 100 THR A O 1
ATOM 743 N N . ASP A 1 101 ? 41.323 -6.147 -43.108 1.00 64.81 101 ASP A N 1
ATOM 744 C CA . ASP A 1 101 ? 39.969 -6.000 -42.595 1.00 64.81 101 ASP A CA 1
ATOM 745 C C . ASP A 1 101 ? 38.953 -5.913 -43.745 1.00 64.81 101 ASP A C 1
ATOM 747 O O . ASP A 1 101 ? 38.819 -4.892 -44.421 1.00 64.81 101 ASP A O 1
ATOM 751 N N . LYS A 1 102 ? 38.244 -7.024 -43.997 1.00 58.28 102 LYS A N 1
ATOM 752 C CA . LYS A 1 102 ? 37.303 -7.174 -45.128 1.00 58.28 102 LYS A CA 1
ATOM 753 C C . LYS A 1 102 ? 36.047 -6.300 -45.008 1.00 58.28 102 LYS A C 1
ATOM 755 O O . LYS A 1 102 ? 35.309 -6.197 -45.984 1.00 58.28 102 LYS A O 1
ATOM 760 N N . GLU A 1 103 ? 35.804 -5.708 -43.840 1.00 59.19 103 GLU A N 1
ATOM 761 C CA . GLU A 1 103 ? 34.705 -4.769 -43.570 1.00 59.19 103 GLU A CA 1
ATOM 762 C C . GLU A 1 103 ? 35.171 -3.306 -43.480 1.00 59.19 103 GLU A C 1
ATOM 764 O O . GLU A 1 103 ? 34.345 -2.403 -43.317 1.00 59.19 103 GLU A O 1
ATOM 769 N N . SER A 1 104 ? 36.478 -3.044 -43.609 1.00 59.94 104 SER A N 1
ATOM 770 C CA . SER A 1 104 ? 37.010 -1.686 -43.525 1.00 59.94 104 SER A CA 1
ATOM 771 C C . SER A 1 104 ? 36.595 -0.833 -44.726 1.00 59.94 104 SER A C 1
ATOM 773 O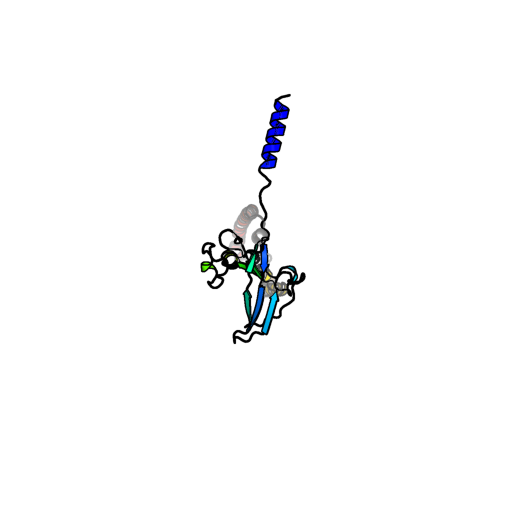 O . SER A 1 104 ? 36.497 -1.282 -45.868 1.00 59.94 104 SER A O 1
ATOM 775 N N . SER A 1 105 ? 36.301 0.436 -44.444 1.00 61.75 105 SER A N 1
ATOM 776 C CA . SER A 1 105 ? 35.813 1.395 -45.432 1.00 61.75 105 SER A CA 1
ATOM 777 C C . SER A 1 105 ? 36.893 1.708 -46.471 1.00 61.75 105 SER A C 1
ATOM 779 O O . SER A 1 105 ? 37.931 2.276 -46.134 1.00 61.75 105 SER A O 1
ATOM 781 N N . GLU A 1 106 ? 36.638 1.386 -47.741 1.00 74.94 106 GLU A N 1
ATOM 782 C CA . GLU A 1 106 ? 37.496 1.802 -48.853 1.00 74.94 106 GLU A CA 1
ATOM 783 C C . GLU A 1 106 ? 37.605 3.331 -48.888 1.00 74.94 106 GLU A C 1
ATOM 785 O O . GLU A 1 106 ? 36.603 4.052 -48.945 1.00 74.94 106 GLU A O 1
ATOM 790 N N . SER A 1 107 ? 38.834 3.846 -48.861 1.00 76.69 107 SER A N 1
ATOM 791 C CA . SER A 1 107 ? 39.067 5.285 -48.948 1.00 76.69 107 SER A CA 1
ATOM 792 C C . SER A 1 107 ? 39.259 5.691 -50.408 1.00 76.69 107 SER A C 1
ATOM 794 O O . SER A 1 107 ? 40.187 5.247 -51.086 1.00 76.69 107 SER A O 1
ATOM 796 N N . VAL A 1 108 ? 38.355 6.534 -50.911 1.00 81.88 108 VAL A N 1
ATOM 797 C CA . VAL A 1 108 ? 38.347 6.997 -52.305 1.00 81.88 108 VAL A CA 1
ATOM 798 C C . VAL A 1 108 ? 38.836 8.441 -52.373 1.00 81.88 108 VAL A C 1
ATOM 800 O O . VAL A 1 108 ? 38.226 9.349 -51.808 1.00 81.88 108 VAL A O 1
ATOM 803 N N . TRP A 1 109 ? 39.930 8.665 -53.098 1.00 79.12 109 TRP A N 1
ATOM 804 C CA . TRP A 1 109 ? 40.584 9.962 -53.253 1.00 79.12 109 TRP A CA 1
ATOM 805 C C . TRP A 1 109 ? 40.421 10.480 -54.687 1.00 79.12 109 TRP A C 1
ATOM 807 O O . TRP A 1 109 ? 41.023 9.924 -55.609 1.00 79.12 109 TRP A O 1
ATOM 817 N N . PRO A 1 110 ? 39.635 11.546 -54.923 1.00 81.25 110 PRO A N 1
ATOM 818 C CA . PRO A 1 110 ? 39.474 12.099 -56.262 1.00 81.25 110 PRO A CA 1
ATOM 819 C C . PRO A 1 110 ? 40.767 12.782 -56.731 1.00 81.25 110 PRO A C 1
ATOM 821 O O . PRO A 1 110 ? 41.325 13.638 -56.038 1.00 81.25 110 PRO A O 1
ATOM 824 N N . LEU A 1 111 ? 41.232 12.436 -57.932 1.00 77.62 111 LEU A N 1
ATOM 825 C CA . LEU A 1 111 ? 42.392 13.070 -58.550 1.00 77.62 111 LEU A CA 1
ATOM 826 C C . LEU A 1 111 ? 41.996 14.415 -59.159 1.00 77.62 111 LEU A C 1
ATOM 828 O O . LEU A 1 111 ? 41.019 14.531 -59.898 1.00 77.62 111 LEU A O 1
ATOM 832 N N . ARG A 1 112 ? 42.791 15.447 -58.870 1.00 68.12 112 ARG A N 1
ATOM 833 C CA . ARG A 1 112 ? 42.642 16.755 -59.512 1.00 68.12 112 ARG A CA 1
ATOM 834 C C . ARG A 1 112 ? 43.291 16.698 -60.888 1.00 68.12 112 ARG A C 1
ATOM 836 O O . ARG A 1 112 ? 44.515 16.701 -60.993 1.00 68.12 112 ARG A O 1
ATOM 843 N N . LEU A 1 113 ? 42.473 16.656 -61.931 1.00 66.12 113 LEU A N 1
ATOM 844 C CA . LEU A 1 113 ? 42.944 16.781 -63.305 1.00 66.12 113 LEU A CA 1
ATOM 845 C C . LEU A 1 113 ? 43.073 18.274 -63.649 1.00 66.12 113 LEU A C 1
ATOM 847 O O . LEU A 1 113 ? 42.134 19.033 -63.387 1.00 66.12 113 LEU A O 1
ATOM 851 N N . PRO A 1 114 ? 44.211 18.731 -64.199 1.00 57.38 114 PRO A N 1
ATOM 852 C CA . PRO A 1 114 ? 44.354 20.116 -64.633 1.00 57.38 114 PRO A CA 1
ATOM 853 C C . PRO A 1 114 ? 43.337 20.398 -65.751 1.00 57.38 114 PRO A C 1
ATOM 855 O O . PRO A 1 114 ? 43.462 19.862 -66.846 1.00 57.38 114 PRO A O 1
ATOM 858 N N . GLY A 1 115 ? 42.305 21.193 -65.445 1.00 53.62 115 GLY A N 1
ATOM 859 C CA . GLY A 1 115 ? 41.199 21.517 -66.360 1.00 53.62 115 GLY A CA 1
ATOM 860 C C . GLY A 1 115 ? 39.799 21.132 -65.860 1.00 53.62 115 GLY A C 1
ATOM 861 O O . GLY A 1 115 ? 38.816 21.650 -66.382 1.00 53.62 115 GLY A O 1
ATOM 862 N N . ALA A 1 116 ? 39.676 20.308 -64.814 1.00 45.97 116 ALA A N 1
ATOM 863 C CA . ALA A 1 116 ? 38.393 20.038 -64.160 1.00 45.97 116 ALA A CA 1
ATOM 864 C C . ALA A 1 116 ? 38.173 21.014 -62.989 1.00 45.97 116 ALA A C 1
ATOM 866 O O . ALA A 1 116 ? 39.020 21.159 -62.106 1.00 45.97 116 ALA A O 1
ATOM 867 N N . CYS A 1 117 ? 37.040 21.716 -63.015 1.00 42.38 117 CYS A N 1
ATOM 868 C CA . CYS A 1 117 ? 36.693 22.819 -62.121 1.00 42.38 117 CYS A CA 1
ATOM 869 C C . CYS A 1 117 ? 36.861 22.480 -60.624 1.00 42.38 117 CYS A C 1
ATOM 871 O O . CYS A 1 117 ? 36.506 21.405 -60.139 1.00 42.38 117 CYS A O 1
ATOM 873 N N . ALA A 1 118 ? 37.418 23.443 -59.893 1.00 48.47 118 ALA A N 1
ATOM 874 C CA . ALA A 1 118 ? 37.813 23.358 -58.499 1.00 48.47 118 ALA A CA 1
ATOM 875 C C . ALA A 1 118 ? 36.622 23.175 -57.536 1.00 48.47 118 ALA A C 1
ATOM 877 O O . ALA A 1 118 ? 35.909 24.125 -57.232 1.00 48.47 118 ALA A O 1
ATOM 878 N N . ILE A 1 119 ? 36.470 21.974 -56.966 1.00 49.03 119 ILE A N 1
ATOM 879 C CA . ILE A 1 119 ? 35.632 21.727 -55.764 1.00 49.03 119 ILE A CA 1
ATOM 880 C C . ILE A 1 119 ? 36.472 21.140 -54.609 1.00 49.03 119 ILE A C 1
ATOM 882 O O . ILE A 1 119 ? 35.990 20.817 -53.530 1.00 49.03 119 ILE A O 1
ATOM 886 N N . ALA A 1 120 ? 37.788 21.039 -54.780 1.00 46.34 120 ALA A N 1
ATOM 887 C CA . ALA A 1 120 ? 38.626 20.286 -53.853 1.00 46.34 120 ALA A CA 1
ATOM 888 C C . ALA A 1 120 ? 39.188 21.101 -52.667 1.00 46.34 120 ALA A C 1
ATOM 890 O O . ALA A 1 120 ? 39.977 20.565 -51.890 1.00 46.34 120 ALA A O 1
ATOM 891 N N . SER A 1 121 ? 38.805 22.370 -52.486 1.00 45.78 121 SER A N 1
ATOM 892 C CA . SER A 1 121 ? 39.247 23.188 -51.341 1.00 45.78 121 SER A CA 1
ATOM 893 C C . SER A 1 121 ? 38.425 22.983 -50.059 1.00 45.78 121 SER A C 1
ATOM 895 O O . SER A 1 121 ? 38.795 23.527 -49.026 1.00 45.78 121 SER A O 1
ATOM 897 N N . ARG A 1 122 ? 37.359 22.166 -50.077 1.00 47.03 122 ARG A N 1
ATOM 898 C CA . ARG A 1 122 ? 36.541 21.872 -48.879 1.00 47.03 122 ARG A CA 1
ATOM 899 C C . ARG A 1 122 ? 36.904 20.583 -48.127 1.00 47.03 122 ARG A C 1
ATOM 901 O O . ARG A 1 122 ? 36.313 20.325 -47.091 1.00 47.03 122 ARG A O 1
ATOM 908 N N . ILE A 1 123 ? 37.850 19.779 -48.623 1.00 51.47 123 ILE A N 1
ATOM 909 C CA . ILE A 1 123 ? 38.132 18.433 -48.071 1.00 51.47 123 ILE A CA 1
ATOM 910 C C . ILE A 1 123 ? 39.400 18.408 -47.192 1.00 51.47 123 ILE A C 1
ATOM 912 O O . ILE A 1 123 ? 39.576 17.508 -46.384 1.00 51.47 123 ILE A O 1
ATOM 916 N N . ALA A 1 124 ? 40.266 19.425 -47.282 1.00 49.72 124 ALA A N 1
ATOM 917 C CA . ALA A 1 124 ? 41.501 19.504 -46.489 1.00 49.72 124 ALA A CA 1
ATOM 918 C C . ALA A 1 124 ? 41.326 20.154 -45.099 1.00 49.72 124 ALA A C 1
ATOM 920 O O . ALA A 1 124 ? 42.304 20.351 -44.380 1.00 49.72 124 ALA A O 1
ATOM 921 N N . SER A 1 125 ? 40.103 20.510 -44.697 1.00 49.12 125 SER A N 1
ATOM 922 C CA . SER A 1 125 ? 39.821 20.832 -43.297 1.00 49.12 125 SER A CA 1
ATOM 923 C C . SER A 1 125 ? 39.675 19.529 -42.521 1.00 49.12 125 SER A C 1
ATOM 925 O O . SER A 1 125 ? 38.983 18.635 -43.007 1.00 49.12 125 SER A O 1
ATOM 927 N N . LYS A 1 126 ? 40.302 19.437 -41.335 1.00 50.72 126 LYS A N 1
ATOM 928 C CA . LYS A 1 126 ? 40.103 18.362 -40.340 1.00 50.72 126 LYS A CA 1
ATOM 929 C C . LYS A 1 126 ? 38.685 17.814 -40.467 1.00 50.72 126 LYS A C 1
ATOM 931 O O . LYS A 1 126 ? 37.768 18.620 -40.332 1.00 50.72 126 LYS A O 1
ATOM 936 N N . LEU A 1 127 ? 38.542 16.518 -40.770 1.00 54.84 127 LEU A N 1
ATOM 937 C CA . LEU A 1 127 ? 37.266 15.804 -40.883 1.00 54.84 127 LEU A CA 1
ATOM 938 C C . LEU A 1 127 ? 36.369 16.218 -39.714 1.00 54.84 127 LEU A C 1
ATOM 940 O O . LEU A 1 127 ? 36.488 15.694 -38.609 1.00 54.84 127 LEU A O 1
ATOM 944 N N . SER A 1 128 ? 35.531 17.232 -39.931 1.00 59.38 128 SER A N 1
ATOM 945 C CA . SER A 1 128 ? 34.541 17.615 -38.949 1.00 59.38 128 SER A CA 1
ATOM 946 C C . SER A 1 128 ? 33.521 16.504 -39.011 1.00 59.38 128 SER A C 1
ATOM 948 O O . SER A 1 128 ? 32.994 16.219 -40.089 1.00 59.38 128 SER A O 1
ATOM 950 N N . GLU A 1 129 ? 33.313 15.866 -37.871 1.00 67.75 129 GLU A N 1
ATOM 951 C CA . GLU A 1 129 ? 32.321 14.829 -37.658 1.00 67.75 129 GLU A CA 1
ATOM 952 C C . GLU A 1 129 ? 31.050 15.123 -38.463 1.00 67.75 129 GLU A C 1
ATOM 954 O O . GLU A 1 129 ? 30.516 16.238 -38.412 1.00 67.75 129 GLU A O 1
ATOM 959 N N . SER A 1 130 ? 30.639 14.165 -39.302 1.00 73.44 130 SER A N 1
ATOM 960 C CA . SER A 1 130 ? 29.533 14.394 -40.234 1.00 73.44 130 SER A CA 1
ATOM 961 C C . SER A 1 130 ? 28.292 14.825 -39.452 1.00 73.44 130 SER A C 1
ATOM 963 O O . SER A 1 130 ? 28.080 14.358 -38.337 1.00 73.44 130 SER A O 1
ATOM 965 N N . GLN A 1 131 ? 27.444 15.696 -40.009 1.00 74.56 131 GLN A N 1
ATOM 966 C CA . GLN A 1 131 ? 26.229 16.123 -39.296 1.00 74.56 131 GLN A CA 1
ATOM 967 C C . GLN A 1 131 ? 25.351 14.941 -38.877 1.00 74.56 131 GLN A C 1
ATOM 969 O O . GLN A 1 131 ? 24.709 15.000 -37.839 1.00 74.56 131 GLN A O 1
ATOM 974 N N . ARG A 1 132 ? 25.389 13.848 -39.646 1.00 69.19 132 ARG A N 1
ATOM 975 C CA . ARG A 1 132 ? 24.743 12.587 -39.299 1.00 69.19 132 ARG A CA 1
ATOM 976 C C . ARG A 1 132 ? 25.374 11.926 -38.075 1.00 69.19 132 ARG A C 1
ATOM 978 O O . ARG A 1 132 ? 24.645 11.515 -37.195 1.00 69.19 132 ARG A O 1
ATOM 985 N N . GLN A 1 133 ? 26.698 11.867 -37.993 1.00 73.94 133 GLN A N 1
ATOM 986 C CA . GLN A 1 133 ? 27.422 11.287 -36.857 1.00 73.94 133 GLN A CA 1
ATOM 987 C C . GLN A 1 133 ? 27.318 12.169 -35.602 1.00 73.94 133 GLN A C 1
ATOM 989 O O . GLN A 1 133 ? 27.219 11.671 -34.483 1.00 73.94 133 GLN A O 1
ATOM 994 N N . LYS A 1 134 ? 27.252 13.491 -35.796 1.00 78.50 134 LYS A N 1
ATOM 995 C CA . LYS A 1 134 ? 26.932 14.458 -34.748 1.00 78.50 134 LYS A CA 1
ATOM 996 C C . LYS A 1 134 ? 25.491 14.283 -34.257 1.00 78.50 134 LYS A C 1
ATOM 998 O O . LYS A 1 134 ? 25.309 14.209 -33.056 1.00 78.50 134 LYS A O 1
ATOM 1003 N N . ALA A 1 135 ? 24.509 14.111 -35.145 1.00 72.19 135 ALA A N 1
ATOM 1004 C CA . ALA A 1 135 ? 23.126 13.783 -34.781 1.00 72.19 135 ALA A CA 1
ATOM 1005 C C . ALA A 1 135 ? 22.997 12.374 -34.172 1.00 72.19 135 ALA A C 1
ATOM 1007 O O . ALA A 1 135 ? 22.232 12.161 -33.250 1.00 72.19 135 ALA A O 1
ATOM 1008 N N . GLU A 1 136 ? 23.794 11.397 -34.596 1.00 77.00 136 GLU A N 1
ATOM 1009 C CA . GLU A 1 136 ? 23.831 10.071 -33.969 1.00 77.00 136 GLU A CA 1
ATOM 1010 C C . GLU A 1 136 ? 24.395 10.135 -32.541 1.00 77.00 136 GLU A C 1
ATOM 1012 O O . GLU A 1 136 ? 23.942 9.377 -31.683 1.00 77.00 136 GLU A O 1
ATOM 1017 N N . ARG A 1 137 ? 25.329 11.060 -32.264 1.00 75.69 137 ARG A N 1
ATOM 1018 C CA . ARG A 1 137 ? 25.860 11.327 -30.917 1.00 75.69 137 ARG A CA 1
ATOM 1019 C C . ARG A 1 137 ? 24.945 12.226 -30.072 1.00 75.69 137 ARG A C 1
ATOM 1021 O O . ARG A 1 137 ? 24.824 11.978 -28.877 1.00 75.69 137 ARG A O 1
ATOM 1028 N N . GLU A 1 138 ? 24.363 13.272 -30.658 1.00 75.69 138 GLU A N 1
ATOM 1029 C CA . GLU A 1 138 ? 23.541 14.286 -29.974 1.00 75.69 138 GLU A CA 1
ATOM 1030 C C . GLU A 1 138 ? 22.072 13.857 -29.849 1.00 75.69 138 GLU A C 1
ATOM 1032 O O . GLU A 1 138 ? 21.513 13.929 -28.758 1.00 75.69 138 GLU A O 1
ATOM 1037 N N . ASP A 1 139 ? 21.475 13.359 -30.933 1.00 72.69 139 ASP A N 1
ATOM 1038 C CA . ASP A 1 139 ? 20.070 12.930 -31.005 1.00 72.69 139 ASP A CA 1
ATOM 1039 C C . ASP A 1 139 ? 19.891 11.423 -30.756 1.00 72.69 139 ASP A C 1
ATOM 1041 O O . ASP A 1 139 ? 18.765 10.959 -30.590 1.00 72.69 139 ASP A O 1
ATOM 1045 N N . GLY A 1 140 ? 20.992 10.663 -30.697 1.00 67.25 140 GLY A N 1
ATOM 1046 C CA . GLY A 1 140 ? 21.027 9.291 -30.200 1.00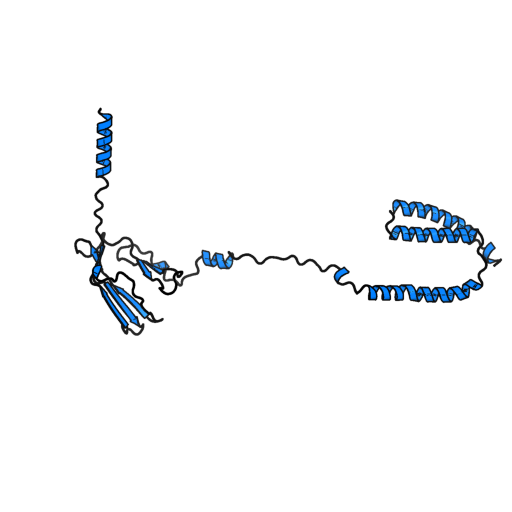 67.25 140 GLY A CA 1
ATOM 1047 C C . GLY A 1 140 ? 20.125 8.321 -30.966 1.00 67.25 140 GLY A C 1
ATOM 1048 O O . GLY A 1 140 ? 19.015 8.027 -30.537 1.00 67.25 140 GLY A O 1
ATOM 1049 N N . PHE A 1 141 ? 20.647 7.667 -32.008 1.00 64.81 141 PHE A N 1
ATOM 1050 C CA . PHE A 1 141 ? 20.042 6.428 -32.546 1.00 64.81 141 PHE A CA 1
ATOM 1051 C C . PHE A 1 141 ? 20.344 5.199 -31.664 1.00 64.81 141 PHE A C 1
ATOM 1053 O O . PHE A 1 141 ? 20.318 4.055 -32.120 1.00 64.81 141 PHE A O 1
ATOM 1060 N N . LEU A 1 142 ? 20.656 5.432 -30.389 1.00 73.44 142 LEU A N 1
ATOM 1061 C CA . LEU A 1 142 ? 20.820 4.397 -29.384 1.00 73.44 142 LEU A CA 1
ATOM 1062 C C . LEU A 1 142 ? 19.464 4.156 -28.711 1.00 73.44 142 LEU A C 1
ATOM 1064 O O . LEU A 1 142 ? 18.703 5.103 -28.500 1.00 73.44 142 LEU A O 1
ATOM 1068 N N . PRO A 1 143 ? 19.132 2.905 -28.356 1.00 80.50 143 PRO A N 1
ATOM 1069 C CA . PRO A 1 143 ? 17.940 2.645 -27.567 1.00 80.50 143 PRO A CA 1
ATOM 1070 C C . PRO A 1 143 ? 18.021 3.444 -26.264 1.00 80.50 143 PRO A C 1
ATOM 1072 O O . PRO A 1 143 ? 19.021 3.390 -25.546 1.00 80.50 143 PRO A O 1
ATOM 1075 N N . TRP A 1 144 ? 16.964 4.199 -25.966 1.00 79.56 144 TRP A N 1
ATOM 1076 C CA . TRP A 1 144 ? 16.867 4.936 -24.713 1.00 79.56 144 TRP A CA 1
ATOM 1077 C C . TRP A 1 144 ? 16.911 3.938 -23.549 1.00 79.56 144 TRP A C 1
ATOM 1079 O O . TRP A 1 144 ? 16.311 2.860 -23.653 1.00 79.56 144 TRP A O 1
ATOM 1089 N N . PRO A 1 145 ? 17.601 4.256 -22.440 1.00 85.38 145 PRO A N 1
ATOM 1090 C CA . PRO A 1 145 ? 17.573 3.393 -21.271 1.00 85.38 145 PRO A CA 1
ATOM 1091 C C . PRO A 1 145 ? 16.126 3.234 -20.797 1.00 85.38 145 PRO A C 1
ATOM 1093 O O . PRO A 1 145 ? 15.345 4.187 -20.791 1.00 85.38 145 PRO A O 1
ATOM 1096 N N . ALA A 1 146 ? 15.756 2.013 -20.417 1.00 89.06 146 ALA A N 1
ATOM 1097 C CA . ALA A 1 146 ? 14.407 1.738 -19.951 1.00 89.06 146 ALA A CA 1
ATOM 1098 C C . ALA A 1 146 ? 14.137 2.503 -18.646 1.00 89.06 146 ALA A C 1
ATOM 1100 O O . ALA A 1 146 ? 14.751 2.230 -17.615 1.00 89.06 146 ALA A O 1
ATOM 1101 N N . ASN A 1 147 ? 13.188 3.438 -18.683 1.00 88.69 147 ASN A N 1
ATOM 1102 C CA . ASN A 1 147 ? 12.693 4.104 -17.485 1.00 88.69 147 ASN A CA 1
ATOM 1103 C C . ASN A 1 147 ? 11.832 3.115 -16.688 1.00 88.69 147 ASN A C 1
ATOM 1105 O O . ASN A 1 147 ? 10.813 2.636 -17.185 1.00 88.69 147 ASN A O 1
ATOM 1109 N N . GLN A 1 148 ? 12.230 2.806 -15.453 1.00 92.25 148 GLN A N 1
ATOM 1110 C CA . GLN A 1 148 ? 11.437 1.984 -14.538 1.00 92.25 148 GLN A CA 1
ATOM 1111 C C . GLN A 1 148 ? 10.751 2.874 -13.502 1.00 92.25 148 GLN A C 1
ATOM 1113 O O . GLN A 1 148 ? 11.388 3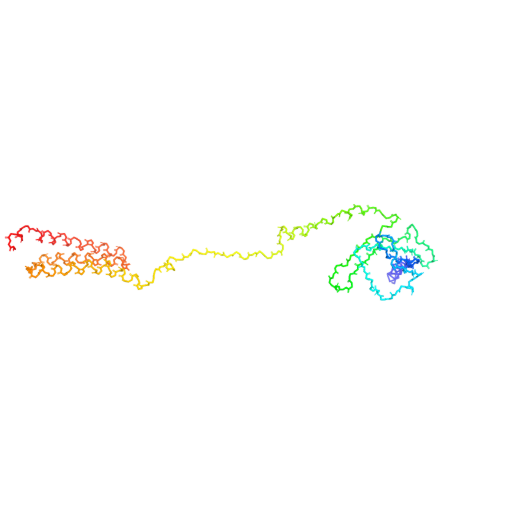.724 -12.881 1.00 92.25 148 GLN A O 1
ATOM 1118 N N . HIS A 1 149 ? 9.451 2.669 -13.295 1.00 88.19 149 HIS A N 1
ATOM 1119 C CA . HIS A 1 149 ? 8.727 3.333 -12.216 1.00 88.19 149 HIS A CA 1
ATOM 1120 C C . HIS A 1 149 ? 9.155 2.751 -10.866 1.00 88.19 149 HIS A C 1
ATOM 1122 O O . HIS A 1 149 ? 8.940 1.571 -10.589 1.00 88.19 149 HIS A O 1
ATOM 1128 N N . THR A 1 150 ? 9.727 3.588 -10.004 1.00 92.44 150 THR A N 1
ATOM 1129 C CA . THR A 1 150 ? 10.005 3.237 -8.611 1.00 92.44 150 THR A CA 1
ATOM 1130 C C . THR A 1 150 ? 8.769 3.532 -7.765 1.00 92.44 150 THR A C 1
ATOM 1132 O O . THR A 1 150 ? 8.545 4.651 -7.305 1.00 92.44 150 THR A O 1
ATOM 1135 N N . PHE A 1 151 ? 7.919 2.520 -7.583 1.00 94.00 151 PHE A N 1
ATOM 1136 C CA . PHE A 1 151 ? 6.800 2.621 -6.647 1.00 94.00 151 PHE A CA 1
ATOM 1137 C C . PHE A 1 151 ? 7.316 2.835 -5.222 1.00 94.00 151 PHE A C 1
ATOM 1139 O O . PHE A 1 151 ? 8.356 2.301 -4.829 1.00 94.00 151 PHE A O 1
ATOM 1146 N N . GLN A 1 152 ? 6.577 3.621 -4.438 1.00 94.00 152 GLN A N 1
ATOM 1147 C CA . GLN A 1 152 ? 6.873 3.762 -3.018 1.00 94.00 152 GLN A CA 1
ATOM 1148 C C . GLN A 1 152 ? 6.744 2.407 -2.324 1.00 94.00 152 GLN A C 1
ATOM 1150 O O . GLN A 1 152 ? 5.854 1.613 -2.630 1.00 94.00 152 GLN A O 1
ATOM 1155 N N . LYS A 1 153 ? 7.639 2.156 -1.367 1.00 94.62 153 LYS A N 1
ATOM 1156 C CA . LYS A 1 153 ? 7.575 0.956 -0.541 1.00 94.62 153 LYS A CA 1
ATOM 1157 C C . LYS A 1 153 ? 6.302 0.995 0.296 1.00 94.62 153 LYS A C 1
ATOM 1159 O O . LYS A 1 153 ? 6.059 1.952 1.028 1.00 94.62 153 LYS A O 1
ATOM 1164 N N . GLU A 1 154 ? 5.504 -0.054 0.195 1.00 93.62 154 GLU A N 1
ATOM 1165 C CA . GLU A 1 154 ? 4.199 -0.080 0.837 1.00 93.62 154 GLU A CA 1
ATOM 1166 C C . GLU A 1 154 ? 4.347 -0.241 2.365 1.00 93.62 154 GLU A C 1
ATOM 1168 O O . GLU A 1 154 ? 5.230 -0.983 2.815 1.00 93.62 154 GLU A O 1
ATOM 1173 N N . PRO A 1 155 ? 3.512 0.412 3.198 1.00 90.94 155 PRO A N 1
ATOM 1174 C CA . PRO A 1 155 ? 3.743 0.496 4.646 1.00 90.94 155 PRO A CA 1
ATOM 1175 C C . PRO A 1 155 ? 3.852 -0.852 5.375 1.00 90.94 155 PRO A C 1
ATOM 1177 O O . PRO A 1 155 ? 4.604 -0.975 6.345 1.00 90.94 155 PRO A O 1
ATOM 1180 N N . TRP A 1 156 ? 3.149 -1.892 4.910 1.00 90.12 156 TRP A N 1
ATOM 1181 C CA . TRP A 1 156 ? 3.219 -3.229 5.516 1.00 90.12 156 TRP A CA 1
ATOM 1182 C C . TRP A 1 156 ? 4.566 -3.917 5.306 1.00 90.12 156 TRP A C 1
ATOM 1184 O O . TRP A 1 156 ? 4.938 -4.779 6.097 1.00 90.12 156 TRP A O 1
ATOM 1194 N N . GLN A 1 157 ? 5.323 -3.535 4.275 1.00 91.44 157 GLN A N 1
ATOM 1195 C CA . GLN A 1 157 ? 6.656 -4.085 4.029 1.00 91.44 157 GLN A CA 1
ATOM 1196 C C . GLN A 1 157 ? 7.701 -3.537 5.011 1.00 91.44 157 GLN A C 1
ATOM 1198 O O . GLN A 1 157 ? 8.812 -4.061 5.099 1.00 91.44 157 GLN A O 1
ATOM 1203 N N . SER A 1 158 ? 7.374 -2.450 5.712 1.00 93.00 158 SER A N 1
ATOM 1204 C CA . SER A 1 158 ? 8.154 -1.904 6.827 1.00 93.00 158 SER A CA 1
ATOM 1205 C C . SER A 1 158 ? 7.579 -2.261 8.198 1.00 93.00 158 SER A C 1
ATOM 1207 O O . SER A 1 158 ? 8.141 -1.844 9.209 1.00 93.00 158 SER A O 1
ATOM 1209 N N . MET A 1 159 ? 6.471 -3.007 8.266 1.00 93.94 159 MET A N 1
ATOM 1210 C CA . MET A 1 159 ? 5.897 -3.382 9.555 1.00 93.94 159 MET A CA 1
ATOM 1211 C C . MET A 1 159 ? 6.808 -4.369 10.298 1.00 93.94 159 MET A C 1
ATOM 1213 O O . MET A 1 159 ? 7.403 -5.255 9.677 1.00 93.94 159 MET A O 1
ATOM 1217 N N . PRO A 1 160 ? 6.916 -4.242 11.633 1.00 94.81 160 PRO A N 1
ATOM 1218 C CA . PRO A 1 160 ? 7.667 -5.187 12.443 1.00 94.81 160 PRO A CA 1
ATOM 1219 C C . PRO A 1 160 ? 7.061 -6.601 12.361 1.00 94.81 160 PRO A C 1
ATOM 1221 O O . PRO A 1 160 ? 5.891 -6.767 12.002 1.00 94.81 160 PRO A O 1
ATOM 1224 N N . PRO A 1 161 ? 7.833 -7.645 12.719 1.00 96.06 161 PRO A N 1
ATOM 1225 C CA . PRO A 1 161 ? 7.338 -9.015 12.722 1.00 96.06 161 PRO A CA 1
ATOM 1226 C C . PRO A 1 161 ? 6.073 -9.165 13.576 1.00 96.06 161 PRO A C 1
ATOM 1228 O O . PRO A 1 161 ? 6.000 -8.635 14.686 1.00 96.06 161 PRO A O 1
ATOM 1231 N N . LYS A 1 162 ? 5.108 -9.965 13.103 1.00 95.38 162 LYS A N 1
ATOM 1232 C CA . LYS A 1 162 ? 3.800 -10.169 13.762 1.00 95.38 162 LYS A CA 1
ATOM 1233 C C . LYS A 1 162 ? 3.915 -10.551 15.241 1.00 95.38 162 LYS A C 1
ATOM 1235 O O . LYS A 1 162 ? 3.095 -10.124 16.044 1.00 95.38 162 LYS A O 1
ATOM 1240 N N . ALA A 1 163 ? 4.940 -11.324 15.604 1.00 96.88 163 ALA A N 1
ATOM 1241 C CA . ALA A 1 163 ? 5.195 -11.721 16.986 1.00 96.88 163 ALA A CA 1
ATOM 1242 C C . ALA A 1 163 ? 5.519 -10.521 17.892 1.00 96.88 163 ALA A C 1
ATOM 1244 O O . ALA A 1 163 ? 5.002 -10.439 19.003 1.00 96.88 163 ALA A O 1
ATOM 1245 N N . VAL A 1 164 ? 6.318 -9.564 17.408 1.00 97.06 164 VAL A N 1
ATOM 1246 C CA . VAL A 1 164 ? 6.667 -8.351 18.163 1.00 97.06 164 VAL A CA 1
ATOM 1247 C C . VAL A 1 164 ? 5.426 -7.486 18.360 1.00 97.06 164 VAL A C 1
ATOM 1249 O O . VAL A 1 164 ? 5.154 -7.049 19.476 1.00 97.06 164 VAL A O 1
ATOM 1252 N N . SER A 1 165 ? 4.626 -7.299 17.308 1.00 96.62 165 SER A N 1
ATOM 1253 C CA . SER A 1 165 ? 3.360 -6.565 17.401 1.00 96.62 165 SER A CA 1
ATOM 1254 C C . SER A 1 165 ? 2.358 -7.236 18.345 1.00 96.62 165 SER A C 1
ATOM 1256 O O . SER A 1 165 ? 1.698 -6.543 19.113 1.00 96.62 165 SER A O 1
ATOM 1258 N N . LEU A 1 166 ? 2.264 -8.571 18.331 1.00 96.62 166 LEU A N 1
ATOM 1259 C CA . LEU A 1 166 ? 1.398 -9.332 19.237 1.00 96.62 166 LEU A CA 1
ATOM 1260 C C . LEU A 1 166 ? 1.842 -9.178 20.697 1.00 96.62 166 LEU A C 1
ATOM 1262 O O . LEU A 1 166 ? 1.011 -8.912 21.561 1.00 96.62 166 LEU A O 1
ATOM 1266 N N . LEU A 1 167 ? 3.142 -9.301 20.972 1.00 97.81 167 LEU A N 1
ATOM 1267 C CA . LEU A 1 167 ? 3.684 -9.097 22.316 1.00 97.81 167 LEU A CA 1
ATOM 1268 C C . LEU A 1 167 ? 3.442 -7.669 22.807 1.00 97.81 167 LEU A C 1
ATOM 1270 O O . LEU A 1 167 ? 3.006 -7.485 23.940 1.00 97.81 167 LEU A O 1
ATOM 1274 N N . ALA A 1 168 ? 3.659 -6.669 21.951 1.00 97.50 168 ALA A N 1
ATOM 1275 C CA . ALA A 1 168 ? 3.361 -5.280 22.279 1.00 97.50 168 ALA A CA 1
ATOM 1276 C C . ALA A 1 168 ? 1.866 -5.080 22.579 1.00 97.50 168 ALA A C 1
ATOM 1278 O O . ALA A 1 168 ? 1.523 -4.457 23.582 1.00 97.50 168 ALA A O 1
ATOM 1279 N N . ALA A 1 169 ? 0.972 -5.659 21.772 1.00 96.81 169 ALA A N 1
ATOM 1280 C CA . ALA A 1 169 ? -0.470 -5.591 22.002 1.00 96.81 169 ALA A CA 1
ATOM 1281 C C . ALA A 1 169 ? -0.878 -6.249 23.333 1.00 96.81 169 ALA A C 1
ATOM 1283 O O . ALA A 1 169 ? -1.644 -5.664 24.096 1.00 96.81 169 ALA A O 1
ATOM 1284 N N . LEU A 1 170 ? -0.330 -7.427 23.653 1.00 97.00 170 LEU A N 1
ATOM 1285 C CA . LEU A 1 170 ? -0.572 -8.107 24.930 1.00 97.00 170 LEU A CA 1
ATOM 1286 C C . LEU A 1 170 ? -0.004 -7.330 26.119 1.00 97.00 170 LEU A C 1
ATOM 1288 O O . LEU A 1 170 ? -0.627 -7.304 27.176 1.00 97.00 170 LEU A O 1
ATOM 1292 N N . ALA A 1 171 ? 1.144 -6.676 25.965 1.00 97.62 171 ALA A N 1
ATOM 1293 C CA . ALA A 1 171 ? 1.717 -5.858 27.026 1.00 97.62 171 ALA A CA 1
ATOM 1294 C C . ALA A 1 171 ? 0.857 -4.613 27.293 1.00 97.62 171 ALA A C 1
ATOM 1296 O O . ALA A 1 171 ? 0.509 -4.337 28.439 1.00 97.62 171 ALA A O 1
ATOM 1297 N N . VAL A 1 172 ? 0.474 -3.892 26.236 1.00 98.19 172 VAL A N 1
ATOM 1298 C CA . VAL A 1 172 ? -0.280 -2.633 26.340 1.00 98.19 172 VAL A CA 1
ATOM 1299 C C . VAL A 1 172 ? -1.721 -2.866 26.793 1.00 98.19 172 VAL A C 1
ATOM 1301 O O . VAL A 1 172 ? -2.223 -2.113 27.622 1.00 98.19 172 VAL A O 1
ATOM 1304 N N . LEU A 1 173 ? -2.391 -3.900 26.278 1.00 96.31 173 LEU A N 1
ATOM 1305 C CA . LEU A 1 173 ? -3.781 -4.193 26.633 1.00 96.31 173 LEU A CA 1
ATOM 1306 C C . LEU A 1 173 ? -3.870 -5.177 27.802 1.00 96.31 173 LEU A C 1
ATOM 1308 O O . LEU A 1 173 ? -4.602 -4.950 28.755 1.00 96.31 173 LEU A O 1
ATOM 1312 N N . GLY A 1 174 ? -3.117 -6.269 27.780 1.00 96.50 174 GLY A N 1
ATOM 1313 C CA . GLY A 1 174 ? -3.237 -7.320 28.789 1.00 96.50 174 GLY A CA 1
ATOM 1314 C C . GLY A 1 174 ? -2.795 -6.877 30.184 1.00 96.50 174 GLY A C 1
ATOM 1315 O O . GLY A 1 174 ? -3.503 -7.142 31.158 1.00 96.50 174 GLY A O 1
ATOM 1316 N N . LEU A 1 175 ? -1.657 -6.185 30.318 1.00 96.69 175 LEU A N 1
ATOM 1317 C CA . LEU A 1 175 ? -1.116 -5.861 31.646 1.00 96.69 175 LEU A CA 1
ATOM 1318 C C . LEU A 1 175 ? -2.018 -4.905 32.445 1.00 96.69 175 LEU A C 1
ATOM 1320 O O . LEU A 1 175 ? -2.377 -5.257 33.570 1.00 96.69 175 LEU A O 1
ATOM 1324 N N . PRO A 1 176 ? -2.471 -3.751 31.915 1.00 97.44 176 PRO A N 1
ATOM 1325 C CA . PRO A 1 176 ? -3.321 -2.852 32.696 1.00 97.44 176 PRO A CA 1
ATOM 1326 C C . PRO A 1 176 ? -4.661 -3.492 33.066 1.00 97.44 176 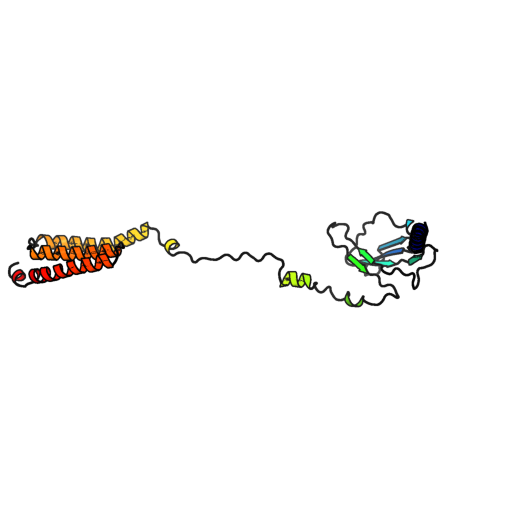PRO A C 1
ATOM 1328 O O . PRO A 1 176 ? -5.123 -3.355 34.198 1.00 97.44 176 PRO A O 1
ATOM 1331 N N . TRP A 1 177 ? -5.265 -4.243 32.140 1.00 97.19 177 TRP A N 1
ATOM 1332 C CA . TRP A 1 177 ? -6.546 -4.904 32.380 1.00 97.19 177 TRP A CA 1
ATOM 1333 C C . TRP A 1 177 ? -6.441 -6.047 33.393 1.00 97.19 177 TRP A C 1
ATOM 1335 O O . TRP A 1 177 ? -7.320 -6.184 34.239 1.00 97.19 177 TRP A O 1
ATOM 1345 N N . THR A 1 178 ? -5.368 -6.842 33.379 1.00 96.94 178 THR A N 1
ATOM 1346 C CA . THR A 1 178 ? -5.158 -7.894 34.393 1.00 96.94 178 THR A CA 1
ATOM 1347 C C . THR A 1 178 ? -4.943 -7.308 35.787 1.00 96.94 178 THR A C 1
ATOM 1349 O O . THR A 1 178 ? -5.550 -7.781 36.752 1.00 96.94 178 THR A O 1
ATOM 1352 N N . VAL A 1 179 ? -4.159 -6.234 35.910 1.00 96.75 179 VAL A N 1
ATOM 1353 C CA . VAL A 1 179 ? -3.997 -5.506 37.180 1.00 96.75 179 VAL A CA 1
ATOM 1354 C C . VAL A 1 179 ? -5.339 -4.943 37.655 1.00 96.75 179 VAL A C 1
ATOM 1356 O O . VAL A 1 179 ? -5.721 -5.148 38.807 1.00 96.75 179 VAL A O 1
ATOM 1359 N N . LEU A 1 180 ? -6.103 -4.302 36.769 1.00 96.38 180 LEU A N 1
ATOM 1360 C CA . LEU A 1 180 ? -7.424 -3.777 37.107 1.00 96.38 180 LEU A CA 1
ATOM 1361 C C . LEU A 1 180 ? -8.365 -4.890 37.586 1.00 96.38 180 LEU A C 1
ATOM 1363 O O . LEU A 1 180 ? -8.987 -4.752 38.635 1.00 96.38 180 LEU A O 1
ATOM 1367 N N . LEU A 1 181 ? -8.445 -6.007 36.858 1.00 95.50 181 LEU A N 1
ATOM 1368 C CA . LEU A 1 181 ? -9.338 -7.120 37.185 1.00 95.50 181 LEU A CA 1
ATOM 1369 C C . LEU A 1 181 ? -8.948 -7.824 38.487 1.00 95.50 181 LEU A C 1
ATOM 1371 O O . LEU A 1 181 ? -9.832 -8.193 39.256 1.00 95.50 181 LEU A O 1
ATOM 1375 N N . THR A 1 182 ? -7.655 -7.984 38.776 1.00 96.12 182 THR A N 1
ATOM 1376 C CA . THR A 1 182 ? -7.200 -8.591 40.041 1.00 96.12 182 THR A CA 1
ATOM 1377 C C . THR A 1 182 ? -7.555 -7.721 41.248 1.00 96.12 182 THR A C 1
ATOM 1379 O O . THR A 1 182 ? -8.059 -8.234 42.252 1.00 96.12 182 THR A O 1
ATOM 1382 N N . ILE A 1 183 ? -7.380 -6.400 41.141 1.00 95.56 183 ILE A N 1
ATOM 1383 C CA . ILE A 1 183 ? -7.809 -5.448 42.177 1.00 95.56 183 ILE A CA 1
ATOM 1384 C C . ILE A 1 183 ? -9.339 -5.457 42.297 1.00 95.56 183 ILE A C 1
ATOM 1386 O O . ILE A 1 183 ? -9.882 -5.567 43.400 1.00 95.56 183 ILE A O 1
ATOM 1390 N N . TRP A 1 184 ? -10.044 -5.408 41.168 1.00 95.06 184 TRP A N 1
ATOM 1391 C CA . TRP A 1 184 ? -11.504 -5.384 41.107 1.00 95.06 184 TRP A CA 1
ATOM 1392 C C . TRP A 1 184 ? -12.137 -6.632 41.726 1.00 95.06 184 TRP A C 1
ATOM 1394 O O . TRP A 1 184 ? -13.074 -6.520 42.514 1.00 95.06 184 TRP A O 1
ATOM 1404 N N . GLN A 1 185 ? -11.589 -7.821 41.464 1.00 94.06 185 GLN A N 1
ATOM 1405 C CA . GLN A 1 185 ? -12.044 -9.074 42.075 1.00 94.06 185 GLN A CA 1
ATOM 1406 C C . GLN A 1 185 ? -11.974 -9.044 43.605 1.00 94.06 185 GLN A C 1
ATOM 1408 O O . GLN A 1 185 ? -12.805 -9.665 44.267 1.00 94.06 185 GLN A O 1
ATOM 1413 N N . ARG A 1 186 ? -11.004 -8.330 44.189 1.00 92.06 186 ARG A N 1
ATOM 1414 C CA . ARG A 1 186 ? -10.913 -8.172 45.646 1.00 92.06 186 ARG A CA 1
ATOM 1415 C C . ARG A 1 186 ? -12.015 -7.260 46.188 1.00 92.06 186 ARG A C 1
ATOM 1417 O O . ARG A 1 186 ? -12.521 -7.520 47.275 1.00 92.06 186 ARG A O 1
ATOM 1424 N N . ILE A 1 187 ? -12.392 -6.234 45.429 1.00 90.06 187 ILE A N 1
ATOM 1425 C CA . ILE A 1 187 ? -13.406 -5.241 45.808 1.00 90.06 187 ILE A CA 1
ATOM 1426 C C . ILE A 1 187 ? -14.827 -5.804 45.633 1.00 90.06 187 ILE A C 1
ATOM 1428 O O . ILE A 1 187 ? -15.670 -5.655 46.516 1.00 90.06 187 ILE A O 1
ATOM 1432 N N . VAL A 1 188 ? -15.098 -6.499 44.524 1.00 89.69 188 VAL A N 1
ATOM 1433 C CA . VAL A 1 188 ? -16.460 -6.916 44.143 1.00 89.69 188 VAL A CA 1
ATOM 1434 C C . VAL A 1 188 ? -17.016 -8.076 44.962 1.00 89.69 188 VAL A C 1
ATOM 1436 O O . VAL A 1 188 ? -18.232 -8.233 45.033 1.00 89.69 188 VAL A O 1
ATOM 1439 N N . LYS A 1 189 ? -16.173 -8.842 45.664 1.00 85.25 189 LYS A N 1
ATOM 1440 C CA . LYS A 1 189 ? -16.635 -9.930 46.550 1.00 85.25 189 LYS A CA 1
ATOM 1441 C C . LYS A 1 189 ? -17.654 -9.479 47.606 1.00 85.25 189 LYS A C 1
ATOM 1443 O O . LYS A 1 189 ? -18.422 -10.307 48.077 1.00 85.25 189 LYS A O 1
ATOM 1448 N N . ASN A 1 190 ? -17.694 -8.185 47.929 1.00 82.06 190 ASN A N 1
ATOM 1449 C CA . ASN A 1 190 ? -18.613 -7.612 48.913 1.00 82.06 190 ASN A CA 1
ATOM 1450 C C . ASN A 1 190 ? -19.815 -6.877 48.290 1.00 82.06 190 ASN A C 1
ATOM 1452 O O . ASN A 1 190 ? -20.579 -6.237 49.009 1.00 82.06 190 ASN A O 1
ATOM 1456 N N . VAL A 1 191 ? -19.994 -6.932 46.967 1.00 83.19 191 VAL A N 1
ATOM 1457 C CA . VAL A 1 191 ? -21.069 -6.204 46.281 1.00 83.19 191 VAL A CA 1
ATOM 1458 C C . VAL A 1 191 ? -22.342 -7.046 46.262 1.00 83.19 191 VAL A C 1
ATOM 1460 O O . VAL A 1 191 ? -22.361 -8.190 45.809 1.00 83.19 191 VAL A O 1
ATOM 1463 N N . ARG A 1 192 ? -23.435 -6.464 46.758 1.00 84.56 192 ARG A N 1
ATOM 1464 C CA . ARG A 1 192 ? -24.766 -7.078 46.751 1.00 84.56 192 ARG A CA 1
ATOM 1465 C C . ARG A 1 192 ? -25.302 -7.198 45.322 1.00 84.56 192 ARG A C 1
ATOM 1467 O O . ARG A 1 192 ? -25.019 -6.352 44.478 1.00 84.56 192 ARG A O 1
ATOM 1474 N N . ALA A 1 193 ? -26.125 -8.217 45.068 1.00 84.38 193 ALA A N 1
ATOM 1475 C CA . ALA A 1 193 ? -26.762 -8.402 43.768 1.00 84.38 193 ALA A CA 1
ATOM 1476 C C . ALA A 1 193 ? -27.539 -7.137 43.330 1.00 84.38 193 ALA A C 1
ATOM 1478 O O . ALA A 1 193 ? -28.272 -6.556 44.142 1.00 84.38 193 ALA A O 1
ATOM 1479 N N . PRO A 1 194 ? -27.389 -6.698 42.066 1.00 85.00 194 PRO A N 1
ATOM 1480 C CA . PRO A 1 194 ? -28.041 -5.493 41.566 1.00 85.00 194 PRO A CA 1
ATOM 1481 C C . PRO A 1 194 ? -29.564 -5.662 41.487 1.00 85.00 194 PRO A C 1
ATOM 1483 O O . PRO A 1 194 ? -30.077 -6.736 41.171 1.00 85.00 194 PRO A O 1
ATOM 1486 N N . LYS A 1 195 ? -30.303 -4.574 41.740 1.00 88.06 195 LYS A N 1
ATOM 1487 C CA . LYS A 1 195 ? -31.760 -4.533 41.526 1.00 88.06 195 LYS A CA 1
ATOM 1488 C C . LYS A 1 195 ? -32.081 -4.567 40.026 1.00 88.06 195 LYS A C 1
ATOM 1490 O O . LYS A 1 195 ? -31.267 -4.152 39.205 1.00 88.06 195 LYS A O 1
ATOM 1495 N N . THR A 1 196 ? -33.301 -4.969 39.678 1.00 90.62 196 THR A N 1
ATOM 1496 C CA . THR A 1 196 ? -33.781 -5.124 38.289 1.00 90.62 196 THR A CA 1
ATOM 1497 C C . THR A 1 196 ? -33.597 -3.884 37.405 1.00 90.62 196 THR A C 1
ATOM 1499 O O . THR A 1 196 ? -33.251 -4.002 36.237 1.00 90.62 196 THR A O 1
ATOM 1502 N N . MET A 1 197 ? -33.777 -2.674 37.944 1.00 90.12 197 MET A N 1
ATOM 1503 C CA . MET A 1 197 ? -33.537 -1.443 37.173 1.00 90.12 197 MET A CA 1
ATOM 1504 C C . MET A 1 197 ? -32.049 -1.205 36.886 1.00 90.12 197 MET A C 1
ATOM 1506 O O . MET A 1 197 ? -31.695 -0.729 35.811 1.00 90.12 197 MET A O 1
ATOM 1510 N N . VAL A 1 198 ? -31.170 -1.571 37.824 1.00 91.31 198 VAL A N 1
ATOM 1511 C CA . VAL A 1 198 ? -29.713 -1.465 37.655 1.00 91.31 198 VAL A CA 1
ATOM 1512 C C . VAL A 1 198 ? -29.227 -2.489 36.631 1.00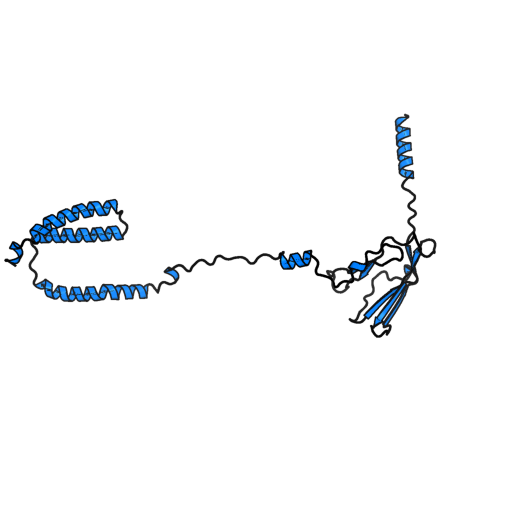 91.31 198 VAL A C 1
ATOM 1514 O O . VAL A 1 198 ? -28.391 -2.158 35.797 1.00 91.31 198 VAL A O 1
ATOM 1517 N N . THR A 1 199 ? -29.769 -3.712 36.635 1.00 92.12 199 THR A N 1
ATOM 1518 C CA . THR A 1 199 ? -29.419 -4.720 35.622 1.00 92.12 199 THR A CA 1
ATOM 1519 C C . THR A 1 199 ? -29.869 -4.306 34.227 1.00 92.12 199 THR A C 1
ATOM 1521 O O . THR A 1 199 ? -29.075 -4.404 33.298 1.00 92.12 199 THR A O 1
ATOM 1524 N N . LEU A 1 200 ? -31.094 -3.791 34.073 1.00 93.81 200 LEU A N 1
ATOM 1525 C CA . LEU A 1 200 ? -31.580 -3.263 32.792 1.00 93.81 200 LEU A CA 1
ATOM 1526 C C . LEU A 1 200 ? -30.700 -2.120 32.275 1.00 93.81 200 LEU A C 1
ATOM 1528 O O . LEU A 1 200 ? -30.344 -2.104 31.097 1.00 93.81 200 LEU A O 1
ATOM 1532 N N . PHE A 1 201 ? -30.292 -1.211 33.163 1.00 94.50 201 PHE A N 1
ATOM 1533 C CA . PHE A 1 201 ? -29.358 -0.148 32.813 1.00 94.50 201 PHE A CA 1
ATOM 1534 C C . PHE A 1 201 ? -28.001 -0.711 32.355 1.00 94.50 201 PHE A C 1
ATOM 1536 O O . PHE A 1 201 ? -27.526 -0.354 31.280 1.00 94.50 201 PHE A O 1
ATOM 1543 N N . LEU A 1 202 ? -27.406 -1.655 33.091 1.00 94.25 202 LEU A N 1
ATOM 1544 C CA . LEU A 1 202 ? -26.135 -2.284 32.700 1.00 94.25 202 LEU A CA 1
ATOM 1545 C C . LEU A 1 202 ? -26.223 -3.023 31.357 1.00 94.25 202 LEU A C 1
ATOM 1547 O O . LEU A 1 202 ? -25.307 -2.918 30.545 1.00 94.25 202 LEU A O 1
ATOM 1551 N N . VAL A 1 203 ? -27.330 -3.724 31.093 1.00 96.38 203 VAL A N 1
ATOM 1552 C CA . VAL A 1 203 ? -27.577 -4.378 29.797 1.00 96.38 203 VAL A CA 1
ATOM 1553 C C . VAL A 1 203 ? -27.640 -3.347 28.672 1.00 96.38 203 VAL A C 1
ATOM 1555 O O . VAL A 1 203 ? -27.073 -3.577 27.608 1.00 96.38 203 VAL A O 1
ATOM 1558 N N . SER A 1 204 ? -28.279 -2.197 28.901 1.00 96.38 204 SER A N 1
ATOM 1559 C CA . SER A 1 204 ? -28.344 -1.131 27.896 1.00 96.38 204 SER A CA 1
ATOM 1560 C C . SER A 1 204 ? -26.971 -0.515 27.602 1.00 96.38 204 SER A C 1
ATOM 1562 O O . SER A 1 204 ? -26.641 -0.307 26.438 1.00 96.38 204 SER A O 1
ATOM 1564 N N . VAL A 1 205 ? -26.133 -0.310 28.627 1.00 96.62 205 VAL A N 1
ATOM 1565 C CA . VAL A 1 205 ? -24.746 0.153 28.456 1.00 96.62 205 VAL A CA 1
ATOM 1566 C C . VAL A 1 205 ? -23.941 -0.875 27.661 1.00 96.62 205 VAL A C 1
ATOM 1568 O O . VAL A 1 205 ? -23.290 -0.521 26.684 1.00 96.62 205 VAL A O 1
ATOM 1571 N N . TYR A 1 206 ? -24.054 -2.159 28.008 1.00 97.56 206 TYR A N 1
ATOM 1572 C CA . TYR A 1 206 ? -23.399 -3.236 27.265 1.00 97.56 206 TYR A CA 1
ATOM 1573 C C . TYR A 1 206 ? -23.845 -3.293 25.794 1.00 97.56 206 TYR A C 1
ATOM 1575 O O . TYR A 1 206 ? -23.019 -3.473 24.901 1.00 97.56 206 TYR A O 1
ATOM 1583 N N . ALA A 1 207 ? -25.137 -3.098 25.522 1.00 97.25 207 ALA A N 1
ATOM 1584 C CA . ALA A 1 207 ? -25.664 -3.061 24.161 1.00 97.25 207 ALA A CA 1
ATOM 1585 C C . ALA A 1 207 ? -25.136 -1.862 23.350 1.00 97.25 207 ALA A C 1
ATOM 1587 O O . ALA A 1 207 ? -24.886 -2.011 22.154 1.00 97.25 207 ALA A O 1
ATOM 1588 N N . LEU A 1 208 ? -24.924 -0.699 23.979 1.00 97.44 208 LEU A N 1
ATOM 1589 C CA . LEU A 1 208 ? -24.294 0.456 23.325 1.00 97.44 208 LEU A CA 1
ATOM 1590 C C . LEU A 1 208 ? -22.833 0.171 22.954 1.00 97.44 208 LEU A C 1
ATOM 1592 O O . LEU A 1 208 ? -22.435 0.453 21.825 1.00 97.44 208 LEU A O 1
ATOM 1596 N N . GLU A 1 209 ? -22.066 -0.440 23.859 1.00 97.88 209 GLU A N 1
ATOM 1597 C CA . GLU A 1 209 ? -20.678 -0.849 23.592 1.00 97.88 209 GLU A CA 1
ATOM 1598 C C . GLU A 1 209 ? -20.598 -1.894 22.469 1.00 97.88 209 GLU A C 1
ATOM 1600 O O . GLU A 1 209 ? -19.765 -1.797 21.566 1.00 97.88 209 GLU A O 1
ATOM 1605 N N . LEU A 1 210 ? -21.515 -2.868 22.461 1.00 97.75 210 LEU A N 1
ATOM 1606 C CA . LEU A 1 210 ? -21.610 -3.845 21.376 1.00 97.75 210 LEU A CA 1
ATOM 1607 C C . LEU A 1 210 ? -21.951 -3.170 20.039 1.00 97.75 210 LEU A C 1
ATOM 1609 O O . LEU A 1 210 ? -21.382 -3.531 19.010 1.00 97.75 210 LEU A O 1
ATOM 1613 N N . GLY A 1 211 ? -22.838 -2.173 20.046 1.00 97.38 211 GLY A N 1
ATOM 1614 C CA . GLY A 1 211 ? -23.145 -1.355 18.872 1.00 97.38 211 GLY A CA 1
ATOM 1615 C C . GLY A 1 211 ? -21.912 -0.631 18.325 1.00 97.38 211 GLY A C 1
ATOM 1616 O O . GLY A 1 211 ? -21.661 -0.672 17.118 1.00 97.38 211 GLY A O 1
ATOM 1617 N N . ALA A 1 212 ? -21.095 -0.047 19.204 1.00 97.06 212 ALA A N 1
ATOM 1618 C CA . ALA A 1 212 ? -19.833 0.583 18.820 1.00 97.06 212 ALA A CA 1
ATOM 1619 C C . ALA A 1 212 ? -18.846 -0.426 18.200 1.00 97.06 212 ALA A C 1
ATOM 1621 O O . ALA A 1 212 ? -18.227 -0.133 17.174 1.00 97.06 212 ALA A O 1
ATOM 1622 N N . LEU A 1 213 ? -18.753 -1.641 18.755 1.00 97.94 213 LEU A N 1
ATOM 1623 C CA . LEU A 1 213 ? -17.931 -2.716 18.191 1.00 97.94 213 LEU A CA 1
ATOM 1624 C C . LEU A 1 213 ? -18.437 -3.165 16.813 1.00 97.94 213 LEU A C 1
ATOM 1626 O O . LEU A 1 213 ? -17.638 -3.339 15.895 1.00 97.94 213 LEU A O 1
ATOM 1630 N N . LEU A 1 214 ? -19.751 -3.313 16.635 1.00 97.19 214 LEU A N 1
ATOM 1631 C CA . LEU A 1 214 ? -20.349 -3.657 15.340 1.00 97.19 214 LEU A CA 1
ATOM 1632 C C . LEU A 1 214 ? -20.055 -2.592 14.279 1.00 97.19 214 LEU A C 1
ATOM 1634 O O . LEU A 1 214 ? -19.721 -2.934 13.143 1.00 97.19 214 LEU A O 1
ATOM 1638 N N . HIS A 1 215 ? -20.124 -1.311 14.647 1.00 97.44 215 HIS A N 1
ATOM 1639 C CA . HIS A 1 215 ? -19.717 -0.232 13.751 1.00 97.44 215 HIS A CA 1
ATOM 1640 C C . HIS A 1 215 ? -18.240 -0.351 13.357 1.00 97.44 215 HIS A C 1
ATOM 1642 O O . HIS A 1 215 ? -17.921 -0.263 12.172 1.00 97.44 215 HIS A O 1
ATOM 1648 N N . TRP A 1 216 ? -17.356 -0.620 14.322 1.00 97.81 216 TRP A N 1
ATOM 1649 C CA . TRP A 1 216 ? -15.924 -0.795 14.070 1.00 97.81 216 TRP A CA 1
ATOM 1650 C C . TRP A 1 216 ? -15.612 -1.975 13.132 1.00 97.81 216 TRP A C 1
ATOM 1652 O O . TRP A 1 216 ? -14.731 -1.861 12.283 1.00 97.81 216 TRP A O 1
ATOM 1662 N N . VAL A 1 217 ? -16.367 -3.077 13.223 1.00 97.69 217 VAL A N 1
ATOM 1663 C CA . VAL A 1 217 ? -16.232 -4.248 12.329 1.00 97.69 217 VAL A CA 1
ATOM 1664 C C . VAL A 1 217 ? -16.769 -3.975 10.911 1.00 97.69 217 VAL A C 1
ATOM 1666 O O . VAL A 1 217 ? -16.480 -4.734 9.987 1.00 97.69 217 VAL A O 1
ATOM 1669 N N . GLY A 1 218 ? -17.501 -2.876 10.705 1.00 97.50 218 GLY A N 1
ATOM 1670 C CA . GLY A 1 218 ? -17.960 -2.434 9.386 1.00 97.50 218 GLY A CA 1
ATOM 1671 C C . GLY A 1 218 ? -19.466 -2.549 9.156 1.00 97.50 218 GLY A C 1
ATOM 1672 O O . GLY A 1 218 ? -19.913 -2.469 8.011 1.00 97.50 218 GLY A O 1
ATOM 1673 N N . VAL A 1 219 ? -20.276 -2.721 10.208 1.00 97.56 219 VAL A N 1
ATOM 1674 C CA . VAL A 1 219 ? -21.734 -2.611 10.063 1.00 97.56 219 VAL A CA 1
ATOM 1675 C C . VAL A 1 219 ? -22.095 -1.183 9.660 1.00 97.56 219 VAL A C 1
ATOM 1677 O O . VAL A 1 219 ? -21.575 -0.200 10.197 1.00 97.56 219 VAL A O 1
ATOM 1680 N N . ALA A 1 220 ? -23.002 -1.077 8.691 1.00 98.06 220 ALA A N 1
ATOM 1681 C CA . ALA A 1 220 ? -23.354 0.190 8.085 1.00 98.06 220 ALA A CA 1
ATOM 1682 C C . ALA A 1 220 ? -23.882 1.216 9.114 1.00 98.06 220 ALA A C 1
ATOM 1684 O O . ALA A 1 220 ? -24.761 0.879 9.919 1.00 98.06 220 ALA A O 1
ATOM 1685 N N . PRO A 1 221 ? -23.429 2.485 9.062 1.00 97.75 221 PRO A N 1
ATOM 1686 C CA . PRO A 1 221 ? -23.798 3.500 10.053 1.00 97.75 221 PRO A CA 1
ATOM 1687 C C . PRO A 1 221 ? -25.307 3.743 10.170 1.00 97.75 221 PRO A C 1
ATOM 1689 O O . PRO A 1 221 ? -25.817 3.974 11.263 1.00 97.75 221 PRO A O 1
ATOM 1692 N N . TRP A 1 222 ? -26.047 3.642 9.062 1.00 97.81 222 TRP A N 1
ATOM 1693 C CA . TRP A 1 222 ? -27.502 3.829 9.047 1.00 97.81 222 TRP A CA 1
ATOM 1694 C C . TRP A 1 222 ? -28.279 2.693 9.722 1.00 97.81 222 TRP A C 1
ATOM 1696 O O . TRP A 1 222 ? -29.462 2.856 9.993 1.00 97.81 222 TRP A O 1
ATOM 1706 N N . VAL A 1 223 ? -27.644 1.553 10.007 1.00 96.75 223 VAL A N 1
ATOM 1707 C CA . VAL A 1 223 ? -28.230 0.486 10.833 1.00 96.75 223 VAL A CA 1
ATOM 1708 C C . VAL A 1 223 ? -27.828 0.686 12.292 1.00 96.75 223 VAL A C 1
ATOM 1710 O O . VAL A 1 223 ? -28.673 0.624 13.186 1.00 96.75 223 VAL A O 1
ATOM 1713 N N . VAL A 1 224 ? -26.547 0.969 12.542 1.00 97.56 224 VAL A N 1
ATOM 1714 C CA . VAL A 1 224 ? -26.020 1.086 13.908 1.00 97.56 224 VAL A CA 1
ATOM 1715 C C . VAL A 1 224 ? -26.557 2.324 14.627 1.00 97.56 224 VAL A C 1
ATOM 1717 O O . VAL A 1 224 ? -26.997 2.215 15.765 1.00 97.56 224 VAL A O 1
ATOM 1720 N N . PHE A 1 225 ? -26.587 3.498 13.994 1.00 97.31 225 PHE A N 1
ATOM 1721 C CA . PHE A 1 225 ? -26.980 4.722 14.699 1.00 97.31 225 PHE A CA 1
ATOM 1722 C C . PHE A 1 225 ? -28.456 4.760 15.111 1.00 97.31 225 PHE A C 1
ATOM 1724 O O . PHE A 1 225 ? -28.717 5.115 16.262 1.00 97.31 225 PHE A O 1
ATOM 1731 N N . PRO A 1 226 ? -29.436 4.358 14.275 1.00 98.25 226 PRO A N 1
ATOM 1732 C CA . PRO A 1 226 ? -30.824 4.295 14.727 1.00 98.25 226 PRO A CA 1
ATOM 1733 C C . PRO A 1 226 ? -31.035 3.254 15.829 1.00 98.25 226 PRO A C 1
ATOM 1735 O O . PRO A 1 226 ? -31.727 3.532 16.807 1.00 98.25 226 PRO A O 1
ATOM 1738 N N . THR A 1 227 ? -30.406 2.078 15.713 1.00 97.38 227 THR A N 1
ATOM 1739 C CA . THR A 1 227 ? -30.515 1.024 16.736 1.00 97.38 227 THR A CA 1
ATOM 1740 C C . THR A 1 227 ? -29.890 1.464 18.059 1.00 97.38 227 THR A C 1
ATOM 1742 O O . THR A 1 227 ? -30.543 1.372 19.099 1.00 97.38 227 THR A O 1
ATOM 1745 N N . MET A 1 228 ? -28.687 2.045 18.029 1.00 97.88 228 MET A N 1
ATOM 1746 C CA . MET A 1 228 ? -28.063 2.660 19.202 1.00 97.88 228 MET A CA 1
ATOM 1747 C C . MET A 1 228 ? -28.895 3.810 19.770 1.00 97.88 228 MET A C 1
ATOM 1749 O O . MET A 1 228 ? -28.975 3.938 20.986 1.00 97.88 228 MET A O 1
ATOM 1753 N N . GLY A 1 229 ? -29.551 4.614 18.929 1.00 98.00 229 GLY A N 1
ATOM 1754 C CA . GLY A 1 229 ? -30.447 5.684 19.370 1.00 98.00 229 GLY A CA 1
ATOM 1755 C C . GLY A 1 229 ? -31.605 5.159 20.223 1.00 98.00 229 GLY A C 1
ATOM 1756 O O . GLY A 1 229 ? -31.866 5.684 21.305 1.00 98.00 229 GLY A O 1
ATOM 1757 N N . VAL A 1 230 ? -32.252 4.072 19.791 1.00 98.06 230 VAL A N 1
ATOM 1758 C CA . VAL A 1 230 ? -33.322 3.416 20.565 1.00 98.06 230 VAL A CA 1
ATOM 1759 C C . VAL A 1 230 ? -32.786 2.846 21.882 1.00 98.06 230 VAL A C 1
ATOM 1761 O O . VAL A 1 230 ? -33.384 3.067 22.939 1.00 98.06 230 VAL A O 1
ATOM 1764 N N . VAL A 1 231 ? -31.640 2.157 21.847 1.00 97.88 231 VAL A N 1
ATOM 1765 C CA . VAL A 1 231 ? -31.000 1.610 23.056 1.00 97.88 231 VAL A CA 1
ATOM 1766 C C . VAL A 1 231 ? -30.613 2.729 24.028 1.00 97.88 231 VAL A C 1
ATOM 1768 O O . VAL A 1 231 ? -30.842 2.595 25.229 1.00 97.88 231 VAL A O 1
ATOM 1771 N N . ALA A 1 232 ? -30.099 3.855 23.529 1.00 98.00 232 ALA A N 1
ATOM 1772 C CA . ALA A 1 232 ? -29.714 5.009 24.336 1.00 98.00 232 ALA A CA 1
ATOM 1773 C C . ALA A 1 232 ? -30.918 5.645 25.042 1.00 98.00 232 ALA A C 1
ATOM 1775 O O . ALA A 1 232 ? -30.825 5.981 26.222 1.00 98.00 232 ALA A O 1
ATOM 1776 N N . ILE A 1 233 ? -32.073 5.750 24.374 1.00 97.62 233 ILE A N 1
ATOM 1777 C CA . ILE A 1 233 ? -33.316 6.204 25.019 1.00 97.62 233 ILE A CA 1
ATOM 1778 C C . ILE A 1 233 ? -33.687 5.258 26.171 1.00 97.62 233 ILE A C 1
ATOM 1780 O O . ILE A 1 233 ? -33.976 5.716 27.280 1.00 97.62 233 ILE A O 1
ATOM 1784 N N . GLY A 1 234 ? -33.613 3.941 25.948 1.00 95.44 234 GLY A N 1
ATOM 1785 C CA . GLY A 1 234 ? -33.828 2.943 27.000 1.00 95.44 234 GLY A CA 1
ATOM 1786 C C . GLY A 1 234 ? -32.837 3.073 28.164 1.00 95.44 234 GLY A C 1
ATOM 1787 O O . GLY A 1 234 ? -33.240 3.006 29.329 1.00 95.44 234 GLY A O 1
ATOM 1788 N N . ALA A 1 235 ? -31.562 3.336 27.869 1.00 96.56 235 ALA A N 1
ATOM 1789 C CA . ALA A 1 235 ? -30.515 3.569 28.862 1.00 96.56 235 ALA A CA 1
ATOM 1790 C C . ALA A 1 235 ? -30.787 4.822 29.707 1.00 96.56 235 ALA A C 1
ATOM 1792 O O . ALA A 1 235 ? -30.609 4.800 30.923 1.00 96.56 235 ALA A O 1
ATOM 1793 N N . VAL A 1 236 ? -31.285 5.904 29.100 1.00 96.69 236 VAL A N 1
ATOM 1794 C CA . VAL A 1 236 ? -31.645 7.134 29.823 1.00 96.69 236 VAL A CA 1
ATOM 1795 C C . VAL A 1 236 ? -32.831 6.893 30.759 1.00 96.69 236 VAL A C 1
ATOM 1797 O O . VAL A 1 236 ? -32.793 7.305 31.920 1.00 96.69 236 VAL A O 1
ATOM 1800 N N . LEU A 1 237 ? -33.879 6.210 30.290 1.00 94.81 237 LEU A N 1
ATOM 1801 C CA . LEU A 1 237 ? -35.069 5.937 31.105 1.00 94.81 237 LEU A CA 1
ATOM 1802 C C . LEU A 1 237 ? -34.747 5.012 32.286 1.00 94.81 237 LEU A C 1
ATOM 1804 O O . LEU A 1 237 ? -35.097 5.319 33.426 1.00 94.81 237 LEU A O 1
ATOM 1808 N N . THR A 1 238 ? -34.034 3.915 32.026 1.00 94.75 238 THR A N 1
ATOM 1809 C CA . THR A 1 238 ? -33.630 2.957 33.068 1.00 94.75 238 THR A CA 1
ATOM 1810 C C . THR A 1 238 ? -32.588 3.555 34.013 1.00 94.75 238 THR A C 1
ATOM 1812 O O . THR A 1 238 ? -32.681 3.371 35.228 1.00 94.75 238 THR A O 1
ATOM 1815 N N . GLY A 1 239 ? -31.653 4.349 33.487 1.00 93.50 239 GLY A N 1
ATOM 1816 C CA . GLY A 1 239 ? -30.612 5.030 34.253 1.00 93.50 239 GLY A CA 1
ATOM 1817 C C . GLY A 1 239 ? -31.170 6.020 35.270 1.00 93.50 239 GLY A C 1
ATOM 1818 O O . GLY A 1 239 ? -30.723 6.036 36.415 1.00 93.50 239 GLY A O 1
ATOM 1819 N N . ARG A 1 240 ? -32.210 6.790 34.918 1.00 92.69 240 ARG A N 1
ATOM 1820 C CA . ARG A 1 240 ? -32.855 7.715 35.870 1.00 92.69 240 ARG A CA 1
ATOM 1821 C C . ARG A 1 240 ? -33.430 6.986 37.085 1.00 92.69 240 ARG A C 1
ATOM 1823 O O . ARG A 1 240 ? -33.238 7.451 38.204 1.00 92.69 240 ARG A O 1
ATOM 1830 N N . SER A 1 241 ? -34.087 5.844 36.878 1.00 88.94 241 SER A N 1
ATOM 1831 C CA . SER A 1 241 ? -34.625 5.017 37.968 1.00 88.94 241 SER A CA 1
ATOM 1832 C C . SER A 1 241 ? -33.535 4.277 38.751 1.00 88.94 241 SER A C 1
ATOM 1834 O O . SER A 1 241 ? -33.666 4.088 39.961 1.00 88.94 241 SER A O 1
ATOM 1836 N N . ALA A 1 242 ? -32.454 3.866 38.085 1.00 88.19 242 ALA A N 1
ATOM 1837 C CA . ALA A 1 242 ? -31.324 3.189 38.717 1.00 88.19 242 ALA A CA 1
ATOM 1838 C C . ALA A 1 242 ? -30.482 4.130 39.600 1.00 88.19 242 ALA A C 1
ATOM 1840 O O . ALA A 1 242 ? -29.969 3.696 40.631 1.00 88.19 242 ALA A O 1
ATOM 1841 N N . LEU A 1 243 ? -30.363 5.408 39.219 1.00 85.88 243 LEU A N 1
ATOM 1842 C CA . LEU A 1 243 ? -29.523 6.410 39.889 1.00 85.88 243 LEU A CA 1
ATOM 1843 C C . LEU A 1 243 ? -30.271 7.262 40.930 1.00 85.88 243 LEU A C 1
ATOM 1845 O O . LEU A 1 243 ? -29.641 8.046 41.640 1.00 85.88 243 LEU A O 1
ATOM 1849 N N . THR A 1 244 ? -31.600 7.142 41.050 1.00 85.81 244 THR A N 1
ATOM 1850 C CA . THR A 1 244 ? -32.355 7.906 42.055 1.00 85.81 244 THR A CA 1
ATOM 1851 C C . THR A 1 244 ? -31.898 7.585 43.494 1.00 85.81 244 THR A C 1
ATOM 1853 O O . THR A 1 244 ? -31.766 6.416 43.863 1.00 85.81 244 THR A O 1
ATOM 1856 N N . PRO A 1 245 ? -31.703 8.606 44.353 1.00 62.41 245 PRO A N 1
ATOM 1857 C CA . PRO A 1 245 ? -30.972 8.498 45.624 1.00 62.41 245 PRO A CA 1
ATOM 1858 C C . PRO A 1 245 ? -31.633 7.624 46.705 1.00 62.41 245 PRO A C 1
ATOM 1860 O O . PRO A 1 245 ? -31.002 7.328 47.719 1.00 62.41 245 PRO A O 1
ATOM 1863 N N . SER A 1 246 ? -32.869 7.154 46.509 1.00 53.47 246 SER A N 1
ATOM 1864 C CA . SER A 1 246 ? -33.525 6.203 47.425 1.00 53.47 246 SER A CA 1
ATOM 1865 C C . SER A 1 246 ? -32.805 4.847 47.499 1.00 53.47 246 SER A C 1
ATOM 1867 O O . SER A 1 246 ? -32.933 4.119 48.484 1.00 53.47 246 SER A O 1
ATOM 1869 N N . LEU A 1 247 ? -31.993 4.529 46.490 1.00 50.91 247 LEU A N 1
ATOM 1870 C CA . LEU A 1 247 ? -31.143 3.342 46.431 1.00 50.91 247 LEU A CA 1
ATOM 1871 C C . LEU A 1 247 ? -29.820 3.489 47.202 1.00 50.91 247 LEU A C 1
ATOM 1873 O O . LEU A 1 247 ? -29.302 2.488 47.684 1.00 50.91 247 LEU A O 1
ATOM 1877 N N . ALA A 1 248 ? -29.313 4.714 47.374 1.00 52.34 248 ALA A N 1
ATOM 1878 C CA . ALA A 1 248 ? -28.048 4.993 48.063 1.00 52.34 248 ALA A CA 1
ATOM 1879 C C . ALA A 1 248 ? -28.173 5.023 49.598 1.00 52.34 248 ALA A C 1
ATOM 1881 O O . ALA A 1 248 ? -27.172 4.984 50.299 1.00 52.34 248 ALA A O 1
ATOM 1882 N N . ARG A 1 249 ? -29.400 5.102 50.132 1.00 52.41 249 ARG A N 1
ATOM 1883 C CA . ARG A 1 249 ? -29.670 5.161 51.582 1.00 52.41 249 ARG A CA 1
ATOM 1884 C C . ARG A 1 249 ? -30.016 3.791 52.198 1.00 52.41 249 ARG A C 1
ATOM 1886 O O . ARG A 1 249 ? -30.291 3.718 53.387 1.00 52.41 249 ARG A O 1
ATOM 1893 N N . SER A 1 250 ? -30.057 2.724 51.392 1.00 49.22 250 SER A N 1
ATOM 1894 C CA . SER A 1 250 ? -30.451 1.362 51.813 1.00 49.22 250 SER A CA 1
ATOM 1895 C C . SER A 1 250 ? -29.500 0.245 51.340 1.00 49.22 250 SER A C 1
ATOM 1897 O O . SER A 1 250 ? -29.839 -0.938 51.449 1.00 49.22 250 SER A O 1
ATOM 1899 N N . ALA A 1 251 ? -28.327 0.614 50.820 1.00 48.00 251 ALA A N 1
ATOM 1900 C CA . ALA A 1 251 ? -27.182 -0.263 50.572 1.00 48.00 251 ALA A CA 1
ATOM 1901 C C . ALA A 1 251 ? -26.080 0.081 51.579 1.00 48.00 251 ALA A C 1
ATOM 1903 O O . ALA A 1 251 ? -25.402 -0.870 52.019 1.00 48.00 251 ALA A O 1
#

Organism: NCBI:txid1381934

Foldseek 3Di:
DVVVVVVVVVVVVVVVVPPPPPPFDKKKAFKWKWKAFLVRRTDDIDTDGTPVRDDPDDDDDDDDPRIDIDIDIFIATPVRHTQDDPSDDPWDWDWDDDPVDPPDDIDIGTDDDVPHDDPPPVPPPDPDQPVVNVCCVVVNPDPDPDDDDDDDDDVVVVDDDPVVVVVVCCVVPVVVVVVVVVVVVVVCVPPDDADPLVVQLVVLVVVLVVLVVCVVVPDDPVVSVVVNVVSVVSNVVSVVVRPPCVVVVPD